Protein AF-W5YUY6-F1 (afdb_monomer)

InterPro domains:
  IPR001279 Metallo-beta-lactamase [PF00753] (40-180)
  IPR001279 Metallo-beta-lactamase [SM00849] (21-184)
  IPR036866 Ribonuclease Z/Hydroxyacylglutathione hydrolase-like [G3DSA:3.60.15.10] (39-201)
  IPR036866 Ribonuclease Z/Hydroxyacylglutathione hydrolase-like [SSF56281] (2-194)

Organism: NCBI:txid1420917

Solvent-accessible surface area (backbone atoms only — not comparable to full-atom values): 10912 Å² total; per-residue (Å²): 97,48,79,80,51,101,47,32,27,32,42,67,83,42,62,94,45,95,83,41,36,33,41,21,34,42,40,54,51,97,91,50,14,36,28,39,48,48,60,88,53,63,69,40,59,55,49,35,53,80,68,74,35,35,45,30,33,40,44,22,43,76,90,54,67,55,74,45,59,57,52,50,26,74,74,49,66,28,44,34,32,32,26,56,76,36,39,79,66,39,46,77,81,49,65,55,76,39,72,42,88,61,72,46,75,44,92,94,40,34,34,40,37,71,25,28,12,37,39,80,26,17,28,26,38,40,33,60,43,96,88,74,47,30,37,31,38,31,22,51,48,33,23,28,33,60,89,72,44,52,35,55,41,72,43,92,92,70,28,42,66,70,46,28,50,52,29,48,56,56,57,54,76,55,75,46,39,28,42,34,22,35,34,21,52,44,94,52,38,58,48,79,42,46,68,68,57,44,48,53,35,41,55,50,18,50,64,73,68,105

Radius of gyration: 15.67 Å; Cα contacts (8 Å, |Δi|>4): 499; chains: 1; bounding box: 35×38×41 Å

Nearest PDB structures (foldseek):
  6t5l-assembly2_B  TM=6.679E-01  e=2.652E-09  Myroides odoratimimus
  5eh9-assembly1_A  TM=7.072E-01  e=1.647E-07  Bacillus thuringiensis serovar kurstaki
  5eht-assembly1_A  TM=7.073E-01  e=2.552E-07  Bacillus thuringiensis
  3dhb-assembly1_A  TM=7.073E-01  e=3.079E-07  Bacillus thuringiensis serovar kurstaki
  4j5h-assembly1_A  TM=7.069E-01  e=4.772E-07  Bacillus thuringiensis

pLDDT: mean 96.9, std 3.32, range [77.44, 98.94]

Foldseek 3Di:
DDDDDPQKDWDPWDDPDPLKIFIWMWGQDPLFIEIEFADPDVVRQVVCVVRVAGQEYEYQDLVSDDLCVVVSCVVRVYQYEWEPLCQVSNVVRNGHNHYDDDWDDDPNFKTWHQQAFLARGGIKIWGCDPVRFIEIEREQLWWQEQVRATAGNDDPPHGHLVSSLVSLVVCLVDAGQKYAYRMYRHDGRMDGDGNVRSNVSSVVNNVVSD

Secondary structure (DSSP, 8-state):
-EEEETTEEEPPPB-SSTT-EE--EEE--TT--EEES----HHHHHHHHHTT--SEEE-SSGGG--THHHHHHHHH-PEEEEEGGGHHHHTTT---SEEE-S-EEETTTEEEEE-TTSSTT-EEEEEE-TTS-EEEE-TTTEEE-TTS-EEE---TTTS-HHHHHHHHHHHTT---SEEE-SEESSS-SEEE--HHHHHHHHHHHHHHH-

Mean predicted aligned error: 2.55 Å

Sequence (210 aa):
MRQIQTDLWETDVESPFPGLTTHAYLLTRDDGNVLFYNTGHHHEIDRMAELGGVAHQLLSHQDELGETLVTIHQRFGATLGGHVREREVFAKIRDPDVLFDHRETILNNIEVIPTPGHTPGSTCFQVLSPSGKRYLFTGDTLFLSESGEWQAGYIKGVSDREELARSVRLLGTLTPDVVISSAYTGTSGFREETPDGWAGAIENALKRLG

Structure (mmCIF, N/CA/C/O backbone):
data_AF-W5YUY6-F1
#
_entry.id   AF-W5YUY6-F1
#
loop_
_atom_site.group_PDB
_atom_site.id
_atom_site.type_symbol
_atom_site.label_atom_id
_atom_site.label_alt_id
_atom_site.label_comp_id
_atom_site.label_asym_id
_atom_site.label_entity_id
_atom_site.label_seq_id
_atom_site.pdbx_PDB_ins_code
_atom_site.Cartn_x
_atom_site.Cartn_y
_atom_site.Cartn_z
_atom_site.occupancy
_atom_site.B_iso_or_equiv
_atom_site.auth_seq_id
_atom_site.auth_comp_id
_atom_site.auth_asym_id
_atom_site.auth_atom_id
_atom_site.pdbx_PDB_model_num
ATOM 1 N N . MET A 1 1 ? 3.576 2.169 16.379 1.00 96.00 1 MET A N 1
ATOM 2 C CA . MET A 1 1 ? 2.916 3.046 15.393 1.00 96.00 1 MET A CA 1
ATOM 3 C C . MET A 1 1 ? 3.460 4.455 15.540 1.00 96.00 1 MET A C 1
ATOM 5 O O . MET A 1 1 ? 3.363 5.030 16.626 1.00 96.00 1 MET A O 1
ATOM 9 N N . ARG A 1 2 ? 3.994 5.030 14.466 1.00 97.56 2 ARG A N 1
ATOM 10 C CA . ARG A 1 2 ? 4.455 6.421 14.383 1.00 97.56 2 ARG A CA 1
ATOM 11 C C . ARG A 1 2 ? 3.525 7.206 13.463 1.00 97.56 2 ARG A C 1
ATOM 13 O O . ARG A 1 2 ? 3.250 6.765 12.355 1.00 97.56 2 ARG A O 1
ATOM 20 N N . GLN A 1 3 ? 3.043 8.365 13.901 1.00 97.94 3 GLN A N 1
ATOM 21 C CA . GLN A 1 3 ? 2.216 9.224 13.052 1.00 97.94 3 GLN A CA 1
ATOM 22 C C . GLN A 1 3 ? 3.084 9.912 11.986 1.00 97.94 3 GLN A C 1
ATOM 24 O O . GLN A 1 3 ? 4.112 10.504 12.323 1.00 97.94 3 GLN A O 1
ATOM 29 N N . ILE A 1 4 ? 2.672 9.843 10.717 1.00 97.31 4 ILE A N 1
ATOM 30 C CA . ILE A 1 4 ? 3.401 10.414 9.567 1.00 97.31 4 ILE A CA 1
ATOM 31 C C . ILE A 1 4 ? 2.592 11.447 8.779 1.00 97.31 4 ILE A C 1
ATOM 33 O O . ILE A 1 4 ? 3.176 12.312 8.131 1.00 97.31 4 ILE A O 1
ATOM 37 N N . GLN A 1 5 ? 1.263 11.395 8.861 1.00 97.25 5 GLN A N 1
ATOM 38 C CA . GLN A 1 5 ? 0.347 12.456 8.433 1.00 97.25 5 GLN A CA 1
ATOM 39 C C . GLN A 1 5 ? -0.741 12.626 9.501 1.00 97.25 5 GLN A C 1
ATOM 41 O O . GLN A 1 5 ? -0.803 11.862 10.462 1.00 97.25 5 GLN A O 1
ATOM 46 N N . THR A 1 6 ? -1.618 13.617 9.350 1.00 95.50 6 THR A N 1
ATOM 47 C CA . THR A 1 6 ? -2.679 13.919 10.331 1.00 95.50 6 THR A CA 1
ATOM 48 C C . THR A 1 6 ? -3.569 12.723 10.674 1.00 95.50 6 THR A C 1
ATOM 50 O O . THR A 1 6 ? -4.000 12.596 11.813 1.00 95.50 6 THR A O 1
ATOM 53 N N . ASP A 1 7 ? -3.797 11.835 9.714 1.00 97.50 7 ASP A N 1
ATOM 54 C CA . ASP A 1 7 ? -4.676 10.667 9.776 1.00 97.50 7 ASP A CA 1
ATOM 55 C C . ASP A 1 7 ? -3.956 9.367 9.378 1.00 97.50 7 ASP A C 1
ATOM 57 O O . ASP A 1 7 ? -4.605 8.341 9.194 1.00 97.50 7 ASP A O 1
ATOM 61 N N . LEU A 1 8 ? -2.624 9.384 9.250 1.00 98.50 8 LEU A N 1
ATOM 62 C CA . LEU A 1 8 ? -1.848 8.232 8.791 1.00 98.50 8 LEU A CA 1
ATOM 63 C C . LEU A 1 8 ? -0.713 7.892 9.751 1.00 98.50 8 LEU A C 1
ATOM 65 O O . LEU A 1 8 ? 0.108 8.746 10.105 1.00 98.50 8 LEU A O 1
ATOM 69 N N . TRP A 1 9 ? -0.645 6.617 10.109 1.00 98.69 9 TRP A N 1
ATOM 70 C CA . TRP A 1 9 ? 0.357 6.044 10.996 1.00 98.69 9 TRP A CA 1
ATOM 71 C C . TRP A 1 9 ? 1.085 4.908 10.288 1.00 98.69 9 TRP A C 1
ATOM 73 O O . TRP A 1 9 ? 0.464 4.165 9.539 1.00 98.69 9 TRP A O 1
ATOM 83 N N . GLU A 1 10 ? 2.369 4.728 10.561 1.00 98.31 10 GLU A N 1
ATOM 84 C CA . GLU A 1 10 ? 3.150 3.573 10.104 1.00 98.31 10 GLU A CA 1
ATOM 85 C C . GLU A 1 10 ? 3.533 2.679 11.288 1.00 98.31 10 GLU A C 1
ATOM 87 O O . GLU A 1 10 ? 3.693 3.162 12.416 1.00 98.31 10 GLU A O 1
ATOM 92 N N . THR A 1 11 ? 3.667 1.380 11.049 1.00 98.31 11 THR A N 1
ATOM 93 C CA . THR A 1 11 ? 4.208 0.426 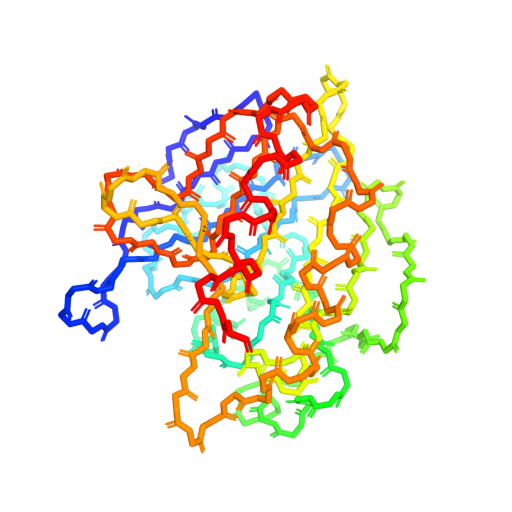12.027 1.00 98.31 11 THR A CA 1
ATOM 94 C C . THR A 1 11 ? 5.700 0.651 12.248 1.00 98.31 11 THR A C 1
ATOM 96 O O . THR A 1 11 ? 6.355 1.319 11.454 1.00 98.31 11 THR A O 1
ATOM 99 N N . ASP A 1 12 ? 6.281 0.040 13.276 1.00 96.81 12 ASP A N 1
ATOM 100 C CA . ASP A 1 12 ? 7.722 -0.190 13.306 1.00 96.81 12 ASP A CA 1
ATOM 101 C C . ASP A 1 12 ? 8.196 -0.929 12.045 1.00 96.81 12 ASP A C 1
ATOM 103 O O . ASP A 1 12 ? 7.437 -1.636 11.370 1.00 96.81 12 ASP A O 1
ATOM 107 N N . VAL A 1 13 ? 9.478 -0.740 11.745 1.00 93.88 13 VAL A N 1
ATOM 108 C CA . VAL A 1 13 ? 10.162 -1.371 10.620 1.00 93.88 13 VAL A CA 1
ATOM 109 C C . VAL A 1 13 ? 10.144 -2.895 10.748 1.00 93.88 13 VAL A C 1
ATOM 111 O O . VAL A 1 13 ? 10.480 -3.456 11.795 1.00 93.88 13 VAL A O 1
ATOM 114 N N . GLU A 1 14 ? 9.848 -3.571 9.643 1.00 93.00 14 GLU A N 1
ATOM 115 C CA . GLU A 1 14 ? 10.103 -4.995 9.454 1.00 93.00 14 GLU A CA 1
ATOM 116 C C . GLU A 1 14 ? 11.134 -5.201 8.332 1.00 93.00 14 GLU A C 1
ATOM 118 O O . GLU A 1 14 ? 11.246 -4.397 7.409 1.00 93.00 14 GLU A O 1
ATOM 123 N N . SER A 1 15 ? 11.956 -6.248 8.440 1.00 89.50 15 SER A N 1
ATOM 124 C CA . SER A 1 15 ? 12.940 -6.598 7.411 1.00 89.50 15 SER A CA 1
ATOM 125 C C . SER A 1 15 ? 12.788 -8.077 7.067 1.00 89.50 15 SER A C 1
ATOM 127 O O . SER A 1 15 ? 13.401 -8.924 7.723 1.00 89.50 15 SER A O 1
ATOM 129 N N . PRO A 1 16 ? 11.931 -8.414 6.083 1.00 79.94 16 PRO A N 1
ATOM 130 C CA . PRO A 1 16 ? 11.669 -9.807 5.726 1.00 79.94 16 PRO A CA 1
ATOM 131 C C . PRO A 1 16 ? 12.911 -10.488 5.131 1.00 79.94 16 PRO A C 1
ATOM 133 O O . PRO A 1 16 ? 13.106 -11.690 5.306 1.00 79.94 16 PRO A O 1
ATOM 136 N N . PHE A 1 17 ? 13.791 -9.715 4.483 1.00 77.44 17 PHE A N 1
ATOM 137 C CA . PHE A 1 17 ? 15.078 -10.169 3.957 1.00 77.44 17 PHE A CA 1
ATOM 138 C C . PHE A 1 17 ? 16.148 -9.079 4.117 1.00 77.44 17 PHE A C 1
ATOM 140 O O . PHE A 1 17 ? 15.814 -7.892 4.111 1.00 77.44 17 PHE A O 1
ATOM 147 N N . PRO A 1 18 ? 17.445 -9.441 4.195 1.00 80.31 18 PRO A N 1
ATOM 148 C CA . PRO A 1 18 ? 18.524 -8.460 4.268 1.00 80.31 18 PRO A CA 1
ATOM 149 C C . PRO A 1 18 ? 18.473 -7.448 3.116 1.00 80.31 18 PRO A C 1
ATOM 151 O O . PRO A 1 18 ? 18.515 -7.828 1.948 1.00 80.31 18 PRO A O 1
ATOM 154 N N . GLY A 1 19 ? 18.430 -6.159 3.457 1.00 78.81 19 GLY A N 1
ATOM 155 C CA . GLY A 1 19 ? 18.409 -5.061 2.485 1.00 78.81 19 GLY A CA 1
ATOM 156 C C . GLY A 1 19 ? 17.017 -4.662 1.985 1.00 78.81 19 GLY A C 1
ATOM 157 O O . GLY A 1 19 ? 16.934 -3.755 1.161 1.00 78.81 19 GLY A O 1
ATOM 158 N N . LEU A 1 20 ? 15.950 -5.295 2.485 1.00 85.06 20 LEU A N 1
ATOM 159 C CA . LEU A 1 20 ? 14.568 -4.883 2.253 1.00 85.06 20 LEU A CA 1
ATOM 160 C C . LEU A 1 20 ? 13.913 -4.493 3.576 1.00 85.06 20 LEU A C 1
ATOM 162 O O . LEU A 1 20 ? 14.003 -5.231 4.563 1.00 85.06 20 LEU A O 1
ATOM 166 N N . THR A 1 21 ? 13.246 -3.347 3.567 1.00 94.00 21 THR A N 1
ATOM 167 C CA . THR A 1 21 ? 12.545 -2.793 4.721 1.00 94.00 21 THR A CA 1
ATOM 168 C C . THR A 1 21 ? 11.084 -2.589 4.360 1.00 94.00 21 THR A C 1
ATOM 170 O O . THR A 1 21 ? 10.802 -2.139 3.252 1.00 94.00 21 THR A O 1
ATOM 173 N N . THR A 1 22 ? 10.164 -2.906 5.267 1.00 96.25 22 THR A N 1
ATOM 174 C CA . THR A 1 22 ? 8.721 -2.760 5.052 1.00 96.25 22 THR A CA 1
ATOM 175 C C . THR A 1 22 ? 8.028 -2.068 6.221 1.00 96.25 22 THR A C 1
ATOM 177 O O . THR A 1 22 ? 8.496 -2.100 7.364 1.00 96.25 22 THR A O 1
ATOM 180 N N . HIS A 1 23 ? 6.889 -1.452 5.912 1.00 97.50 23 HIS A N 1
ATOM 181 C CA . HIS A 1 23 ? 5.927 -0.924 6.875 1.00 97.50 23 HIS A CA 1
ATOM 182 C C . HIS A 1 23 ? 4.512 -1.349 6.482 1.00 97.50 23 HIS A C 1
ATOM 184 O O . HIS A 1 23 ? 4.209 -1.480 5.298 1.00 97.50 23 HIS A O 1
ATOM 190 N N . ALA A 1 24 ? 3.625 -1.469 7.470 1.00 98.31 24 ALA A N 1
ATOM 191 C CA . ALA A 1 24 ? 2.186 -1.364 7.253 1.00 98.31 24 ALA A CA 1
ATOM 192 C C . ALA A 1 24 ? 1.696 0.015 7.702 1.00 98.31 24 ALA A C 1
ATOM 194 O O . ALA A 1 24 ? 2.318 0.663 8.551 1.00 98.31 24 ALA A O 1
ATOM 195 N N . TYR A 1 25 ? 0.569 0.462 7.149 1.00 98.81 25 TYR A N 1
ATOM 196 C CA . TYR A 1 25 ? 0.074 1.819 7.375 1.00 98.81 25 TYR A CA 1
ATOM 197 C C . TYR A 1 25 ? -1.380 1.823 7.834 1.00 98.81 25 TYR A C 1
ATOM 199 O O . TYR A 1 25 ? -2.253 1.313 7.140 1.00 98.81 25 TYR A O 1
ATOM 207 N N . LEU A 1 26 ? -1.658 2.430 8.986 1.00 98.88 26 LEU A N 1
ATOM 208 C CA . LEU A 1 26 ? -3.011 2.591 9.511 1.00 98.88 26 LEU A CA 1
ATOM 209 C C . LEU A 1 26 ? -3.537 3.990 9.184 1.00 98.88 26 LEU A C 1
ATOM 211 O O . LEU A 1 26 ? -3.065 4.987 9.735 1.00 98.88 26 LEU A O 1
ATOM 215 N N . LEU A 1 27 ? -4.540 4.046 8.314 1.00 98.69 27 LEU A N 1
ATOM 216 C CA . LEU A 1 27 ? -5.336 5.235 8.046 1.00 98.69 27 LEU A CA 1
ATOM 217 C C . LEU A 1 27 ? -6.477 5.314 9.068 1.00 98.69 27 LEU A C 1
ATOM 219 O O . LEU A 1 27 ? -7.373 4.465 9.069 1.00 98.69 27 LEU A O 1
ATOM 223 N N . THR A 1 28 ? -6.451 6.328 9.932 1.00 98.12 28 THR A N 1
ATOM 224 C CA . THR A 1 28 ? -7.464 6.537 10.976 1.00 98.12 28 THR A CA 1
ATOM 225 C C . THR A 1 28 ? -8.646 7.348 10.465 1.00 98.12 28 THR A C 1
ATOM 227 O O . THR A 1 28 ? -8.441 8.400 9.858 1.00 98.12 28 THR A O 1
ATOM 230 N N . ARG A 1 29 ? -9.876 6.879 10.703 1.00 95.88 29 ARG A N 1
ATOM 231 C CA . ARG A 1 29 ? -11.102 7.472 10.142 1.00 95.88 29 ARG A CA 1
ATOM 232 C C . ARG A 1 29 ? -12.305 7.278 11.064 1.00 95.88 29 ARG A C 1
ATOM 234 O O . ARG A 1 29 ? -12.406 6.254 11.735 1.00 95.88 29 ARG A O 1
ATOM 241 N N . ASP A 1 30 ? -13.259 8.206 11.011 1.00 92.69 30 ASP A N 1
ATOM 242 C CA . ASP A 1 30 ? -14.500 8.131 11.802 1.00 92.69 30 ASP A CA 1
ATOM 243 C C . ASP A 1 30 ? -15.406 6.953 11.398 1.00 92.69 30 ASP A C 1
ATOM 245 O O . ASP A 1 30 ? -16.157 6.434 12.221 1.00 92.69 30 ASP A O 1
ATOM 249 N N . ASP A 1 31 ? -15.334 6.514 10.138 1.00 93.12 31 ASP A N 1
ATOM 250 C CA . ASP A 1 31 ? -16.110 5.399 9.580 1.00 93.12 31 ASP A CA 1
ATOM 251 C C . ASP A 1 31 ? -15.351 4.060 9.578 1.00 93.12 31 ASP A C 1
ATOM 253 O O . ASP A 1 31 ? -15.759 3.112 8.909 1.00 93.12 31 ASP A O 1
ATOM 257 N N . GLY A 1 32 ? -14.282 3.965 10.375 1.00 97.31 32 GLY A N 1
ATOM 258 C CA . GLY A 1 32 ? -13.500 2.750 10.576 1.00 97.31 32 GLY A CA 1
ATOM 259 C C . GLY A 1 32 ? -12.113 2.827 9.946 1.00 97.31 32 GLY A C 1
ATOM 260 O O . GLY A 1 32 ? -11.938 3.187 8.781 1.00 97.31 32 GLY A O 1
ATOM 261 N N . ASN A 1 33 ? -11.104 2.454 10.730 1.00 98.69 33 ASN A N 1
ATOM 262 C CA . ASN A 1 33 ? -9.716 2.507 10.291 1.00 98.69 33 ASN A CA 1
ATOM 263 C C . ASN A 1 33 ? -9.417 1.467 9.205 1.00 98.69 33 ASN A C 1
ATOM 265 O O . ASN A 1 33 ? -9.928 0.340 9.242 1.00 98.69 33 ASN A O 1
ATOM 269 N N . VAL A 1 34 ? -8.511 1.827 8.297 1.00 98.88 34 VAL A N 1
ATOM 270 C CA . VAL A 1 34 ? -8.029 0.950 7.225 1.00 98.88 34 VAL A CA 1
ATOM 271 C C . VAL A 1 34 ? -6.539 0.703 7.408 1.00 98.88 34 VAL A C 1
ATOM 273 O O . VAL A 1 34 ? -5.754 1.648 7.446 1.00 98.88 34 VAL A O 1
ATOM 276 N N . LEU A 1 35 ? -6.151 -0.563 7.523 1.00 98.88 35 LEU A N 1
ATOM 277 C CA . LEU A 1 35 ? -4.759 -0.993 7.499 1.00 98.88 35 LEU A CA 1
ATOM 278 C C . LEU A 1 35 ? -4.376 -1.348 6.060 1.00 98.88 35 LEU A C 1
ATOM 280 O O . LEU A 1 35 ? -4.957 -2.254 5.467 1.00 98.88 35 LEU A O 1
ATOM 284 N N . PHE A 1 36 ? -3.400 -0.646 5.506 1.00 98.88 36 PHE A N 1
ATOM 285 C CA . PHE A 1 36 ? -2.754 -1.021 4.256 1.00 98.88 36 PHE A CA 1
ATOM 286 C C . PHE A 1 36 ? -1.565 -1.927 4.553 1.00 98.88 36 PHE A C 1
ATOM 288 O O . PHE A 1 36 ? -0.766 -1.631 5.450 1.00 98.88 36 PHE A O 1
ATOM 295 N N . TYR A 1 37 ? -1.454 -2.993 3.764 1.00 98.50 37 TYR A N 1
ATOM 296 C CA . TYR A 1 37 ? -0.417 -4.017 3.869 1.00 98.50 37 TYR A CA 1
ATOM 297 C C . TYR A 1 37 ? -0.525 -4.822 5.176 1.00 98.50 37 TYR A C 1
ATOM 299 O O . TYR A 1 37 ? -1.594 -4.914 5.795 1.00 98.50 37 TYR A O 1
ATOM 307 N N . ASN A 1 38 ? 0.569 -5.459 5.593 1.00 97.81 38 ASN A N 1
ATOM 308 C CA . ASN A 1 38 ? 0.603 -6.299 6.781 1.00 97.81 38 ASN A CA 1
ATOM 309 C C . ASN A 1 38 ? 1.894 -6.110 7.585 1.00 97.81 38 ASN A C 1
ATOM 311 O O . ASN A 1 38 ? 2.914 -5.685 7.052 1.00 97.81 38 ASN A O 1
ATOM 315 N N . THR A 1 39 ? 1.840 -6.451 8.872 1.00 96.94 39 THR A N 1
ATOM 316 C CA . THR A 1 39 ? 3.003 -6.470 9.767 1.00 96.94 39 THR A CA 1
ATOM 317 C C . THR A 1 39 ? 3.045 -7.775 10.554 1.00 96.94 39 THR A C 1
ATOM 319 O O . THR A 1 39 ? 2.000 -8.281 10.976 1.00 96.94 39 THR A O 1
ATOM 322 N N . GLY A 1 40 ? 4.241 -8.319 10.782 1.00 95.75 40 GLY A N 1
ATOM 323 C CA . GLY A 1 40 ? 4.470 -9.430 11.711 1.00 95.75 40 GLY A CA 1
ATOM 324 C C . GLY A 1 40 ? 4.465 -9.022 13.195 1.00 95.75 40 GLY A C 1
ATOM 325 O O . GLY A 1 40 ? 4.370 -9.874 14.089 1.00 95.75 40 GLY A O 1
ATOM 326 N N . HIS A 1 41 ? 4.540 -7.719 13.485 1.00 96.25 41 HIS A N 1
ATOM 327 C CA . HIS A 1 41 ? 4.732 -7.187 14.833 1.00 96.25 41 HIS A CA 1
ATOM 328 C C . HIS A 1 41 ? 3.437 -7.174 15.648 1.00 96.25 41 HIS A C 1
ATOM 330 O O . HIS A 1 41 ? 2.553 -6.339 15.465 1.00 96.25 41 HIS A O 1
ATOM 336 N N . HIS A 1 42 ? 3.331 -8.072 16.625 1.00 96.50 42 HIS A N 1
ATOM 337 C CA . HIS A 1 42 ? 2.133 -8.167 17.465 1.00 96.50 42 HIS A CA 1
ATOM 338 C C . HIS A 1 42 ? 1.939 -6.944 18.376 1.00 96.50 42 HIS A C 1
ATOM 340 O O . HIS A 1 42 ? 0.799 -6.557 18.630 1.00 96.50 42 HIS A O 1
ATOM 346 N N . HIS A 1 43 ? 3.024 -6.288 18.808 1.00 97.06 43 HIS A N 1
ATOM 347 C CA . HIS A 1 43 ? 2.932 -5.051 19.594 1.00 97.06 43 HIS A CA 1
ATOM 348 C C . HIS A 1 43 ? 2.369 -3.882 18.777 1.00 97.06 43 HIS A C 1
ATOM 350 O O . HIS A 1 43 ? 1.742 -2.984 19.335 1.00 97.06 43 HIS A O 1
ATOM 356 N N . GLU A 1 44 ? 2.548 -3.895 17.456 1.00 97.94 44 GLU A N 1
ATOM 357 C CA . GLU A 1 44 ? 1.925 -2.915 16.566 1.00 97.94 44 GLU A CA 1
ATOM 358 C C . GLU A 1 44 ? 0.422 -3.154 16.451 1.00 97.94 44 GLU A C 1
ATOM 360 O O . GLU A 1 44 ? -0.363 -2.214 16.564 1.00 97.94 44 GLU A O 1
ATOM 365 N N . ILE A 1 45 ? 0.003 -4.419 16.354 1.00 98.00 45 ILE A N 1
ATOM 366 C CA . ILE A 1 45 ? -1.414 -4.806 16.412 1.00 98.00 45 ILE A CA 1
ATOM 367 C C . ILE A 1 45 ? -2.033 -4.384 17.758 1.00 98.00 45 ILE A C 1
ATOM 369 O O . ILE A 1 45 ? -3.164 -3.898 17.786 1.00 98.00 45 ILE A O 1
ATOM 373 N N . ASP A 1 46 ? -1.306 -4.507 18.877 1.00 97.50 46 ASP A N 1
ATOM 374 C CA . ASP A 1 46 ? -1.743 -3.953 20.168 1.00 97.50 46 ASP A CA 1
ATOM 375 C C . ASP A 1 46 ? -1.959 -2.442 20.094 1.00 97.50 46 ASP A C 1
ATOM 377 O O . ASP A 1 46 ? -2.994 -1.933 20.530 1.00 97.50 46 ASP A O 1
ATOM 381 N N . ARG A 1 47 ? -1.014 -1.726 19.485 1.00 98.00 47 ARG A N 1
ATOM 382 C CA . ARG A 1 47 ? -1.069 -0.272 19.368 1.00 98.00 47 ARG A CA 1
ATOM 383 C C . ARG A 1 47 ? -2.200 0.212 18.461 1.00 98.00 47 ARG A C 1
ATOM 385 O O . ARG A 1 47 ? -2.784 1.256 18.739 1.00 98.00 47 ARG A O 1
ATOM 392 N N . MET A 1 48 ? -2.572 -0.553 17.434 1.00 98.50 48 MET A N 1
ATOM 393 C CA . MET A 1 48 ? -3.744 -0.257 16.598 1.00 98.50 48 MET A CA 1
ATOM 394 C C . MET A 1 48 ? -5.040 -0.229 17.420 1.00 98.50 48 MET A C 1
ATOM 396 O O . MET A 1 48 ? -5.908 0.597 17.147 1.00 98.50 48 MET A O 1
ATOM 400 N N . ALA A 1 49 ? -5.173 -1.063 18.461 1.00 97.62 49 ALA A N 1
ATOM 401 C CA . ALA A 1 49 ? -6.354 -1.054 19.332 1.00 97.62 49 ALA A CA 1
ATOM 402 C C . ALA A 1 49 ? -6.527 0.288 20.065 1.00 97.62 49 ALA A C 1
ATOM 404 O O . ALA A 1 49 ? -7.647 0.769 20.222 1.00 97.62 49 ALA A O 1
ATOM 405 N N . GLU A 1 50 ? -5.420 0.921 20.461 1.00 96.75 50 GLU A N 1
ATOM 406 C CA . GLU A 1 50 ? -5.425 2.245 21.093 1.00 96.75 50 GLU A CA 1
ATOM 407 C C . GLU A 1 50 ? -5.817 3.368 20.117 1.00 96.75 50 GLU A C 1
ATOM 409 O O . GLU A 1 50 ? -6.271 4.427 20.544 1.00 96.75 50 GLU A O 1
ATOM 414 N N . LEU A 1 51 ? -5.673 3.129 18.809 1.00 97.75 51 LEU A N 1
ATOM 415 C CA . LEU A 1 51 ? -6.006 4.062 17.728 1.00 97.75 51 LEU A CA 1
ATOM 416 C C . LEU A 1 51 ? -7.404 3.822 17.130 1.00 97.75 51 LEU A C 1
ATOM 418 O O . LEU A 1 51 ? -7.729 4.391 16.092 1.00 97.75 51 LEU A O 1
ATOM 422 N N . GLY A 1 52 ? -8.237 2.986 17.761 1.00 97.81 52 GLY A N 1
ATOM 423 C CA . GLY A 1 52 ? -9.593 2.670 17.289 1.00 97.81 52 GLY A CA 1
ATOM 424 C C . GLY A 1 52 ? -9.724 1.339 16.540 1.00 97.81 52 GLY A C 1
ATOM 425 O O . GLY A 1 52 ? -10.795 1.039 16.019 1.00 97.81 52 GLY A O 1
ATOM 426 N N . GLY A 1 53 ? -8.672 0.516 16.514 1.00 98.50 53 GLY A N 1
ATOM 427 C CA . GLY A 1 53 ? -8.677 -0.815 15.900 1.00 98.50 53 GLY A CA 1
ATOM 428 C C . GLY A 1 53 ? -8.509 -0.788 14.380 1.00 98.50 53 GLY A C 1
ATOM 429 O O . GLY A 1 53 ? -7.999 0.182 13.821 1.00 98.50 53 GLY A O 1
ATOM 430 N N . VAL A 1 54 ? -8.916 -1.878 13.720 1.00 98.81 54 VAL A N 1
ATOM 431 C CA . VAL A 1 54 ? -8.827 -2.070 12.262 1.00 98.81 54 VAL A CA 1
ATOM 432 C C . VAL A 1 54 ? -10.164 -2.599 11.743 1.00 98.81 54 VAL A C 1
ATOM 434 O O . VAL A 1 54 ? -10.542 -3.722 12.062 1.00 98.81 54 VAL A O 1
ATOM 437 N N . ALA A 1 55 ? -10.879 -1.811 10.938 1.00 98.75 55 ALA A N 1
ATOM 438 C CA . ALA A 1 55 ? -12.139 -2.240 10.325 1.00 98.75 55 ALA A CA 1
ATOM 439 C C . ALA A 1 55 ? -11.902 -2.975 8.995 1.00 98.75 55 ALA A C 1
ATOM 441 O O . ALA A 1 55 ? -12.552 -3.981 8.704 1.00 98.75 55 ALA A O 1
ATOM 442 N N . HIS A 1 56 ? -10.928 -2.506 8.213 1.00 98.88 56 HIS A N 1
ATOM 443 C CA . HIS A 1 56 ? -10.539 -3.106 6.940 1.00 98.88 56 HIS A CA 1
ATOM 444 C C . HIS A 1 56 ? -9.026 -3.284 6.873 1.00 98.88 56 HIS A C 1
ATOM 446 O O . HIS A 1 56 ? -8.283 -2.403 7.298 1.00 98.88 56 HIS A O 1
ATOM 452 N N . GLN A 1 57 ? -8.576 -4.398 6.304 1.00 98.88 57 GLN A N 1
ATOM 453 C CA . GLN A 1 57 ? -7.182 -4.606 5.932 1.00 98.88 57 GLN A CA 1
ATOM 454 C C . GLN A 1 57 ? -7.108 -4.828 4.423 1.00 98.88 57 GLN A C 1
ATOM 456 O O . GLN A 1 57 ? -7.744 -5.746 3.916 1.00 98.88 57 GLN A O 1
ATOM 461 N N . LEU A 1 58 ? -6.370 -3.988 3.700 1.00 98.88 58 LEU A N 1
ATOM 462 C CA . LEU A 1 58 ? -6.243 -4.058 2.244 1.00 98.88 58 LEU A CA 1
ATOM 463 C C . LEU A 1 58 ? -4.799 -4.418 1.890 1.00 98.88 58 LEU A C 1
ATOM 465 O O . LEU A 1 58 ? -3.880 -3.652 2.191 1.00 98.88 58 LEU A O 1
ATOM 469 N N . LEU A 1 59 ? -4.603 -5.580 1.264 1.00 98.81 59 LEU A N 1
ATOM 470 C CA . LEU A 1 59 ? -3.287 -6.006 0.789 1.00 98.81 59 LEU A CA 1
ATOM 471 C C . LEU A 1 59 ? -3.086 -5.616 -0.668 1.00 98.81 59 LEU A C 1
ATOM 473 O O . LEU A 1 59 ? -4.015 -5.684 -1.478 1.00 98.81 59 LEU A O 1
ATOM 477 N N . SER A 1 60 ? -1.858 -5.226 -0.989 1.00 98.56 60 SER A N 1
ATOM 478 C CA . SER A 1 60 ? -1.477 -4.830 -2.338 1.00 98.56 60 SER A CA 1
ATOM 479 C C . SER A 1 60 ? -1.040 -6.016 -3.189 1.00 98.56 60 SER A C 1
ATOM 481 O O . SER A 1 60 ? -1.290 -6.008 -4.391 1.00 98.56 60 SER A O 1
ATOM 483 N N . HIS A 1 61 ? -0.432 -7.042 -2.586 1.00 97.94 61 HIS A N 1
ATOM 484 C CA . HIS A 1 61 ? -0.020 -8.278 -3.254 1.00 97.94 61 HIS A CA 1
ATOM 485 C C . HIS A 1 61 ? 0.239 -9.422 -2.262 1.00 97.94 61 HIS A C 1
ATOM 487 O O . HIS A 1 61 ? 0.336 -9.238 -1.050 1.00 97.94 61 HIS A O 1
ATOM 493 N N . GLN A 1 62 ? 0.396 -10.625 -2.808 1.00 97.38 62 GLN A N 1
ATOM 494 C CA . GLN A 1 62 ? 0.641 -11.877 -2.088 1.00 97.38 62 GLN A CA 1
ATOM 495 C C . GLN A 1 62 ? 1.875 -11.890 -1.164 1.00 97.38 62 GLN A C 1
ATOM 497 O O . GLN A 1 62 ? 1.885 -12.652 -0.200 1.00 97.38 62 GLN A O 1
ATOM 502 N N . ASP A 1 63 ? 2.910 -11.084 -1.420 1.00 96.12 63 ASP A N 1
ATOM 503 C CA . ASP A 1 63 ? 4.130 -11.103 -0.586 1.00 96.12 63 ASP A CA 1
ATOM 504 C C . ASP A 1 63 ? 3.913 -10.472 0.807 1.00 96.12 63 ASP A C 1
ATOM 506 O O . ASP A 1 63 ? 4.732 -10.648 1.704 1.00 96.12 63 ASP A O 1
ATOM 510 N N . GLU A 1 64 ? 2.778 -9.798 1.022 1.00 96.81 64 GLU A N 1
ATOM 511 C CA . GLU A 1 64 ? 2.367 -9.237 2.319 1.00 96.81 64 GLU A CA 1
ATOM 512 C C . GLU A 1 64 ? 1.624 -10.259 3.202 1.00 96.81 64 GLU A C 1
ATOM 514 O O . GLU A 1 64 ? 1.230 -9.963 4.335 1.00 96.81 64 GLU A O 1
ATOM 519 N N . LEU A 1 65 ? 1.391 -11.477 2.702 1.00 96.81 65 LEU A N 1
ATOM 520 C CA . LEU A 1 65 ? 0.677 -12.508 3.448 1.00 96.81 65 LEU A CA 1
ATOM 521 C C . LEU A 1 65 ? 1.478 -12.980 4.670 1.00 96.81 65 LEU A C 1
ATOM 523 O O . LEU A 1 65 ? 2.666 -13.284 4.592 1.00 96.81 65 LEU A O 1
ATOM 527 N N . GLY A 1 66 ? 0.789 -13.126 5.801 1.00 96.12 66 GLY A N 1
ATOM 528 C CA . GLY A 1 66 ? 1.352 -13.682 7.029 1.00 96.12 66 GLY A CA 1
ATOM 529 C C . GLY A 1 66 ? 0.268 -14.072 8.032 1.00 96.12 66 GLY A C 1
ATOM 530 O O . GLY A 1 66 ? -0.867 -13.611 7.942 1.00 96.12 66 GLY A O 1
ATOM 531 N N . GLU A 1 67 ? 0.611 -14.905 9.016 1.00 96.81 67 GLU A N 1
ATOM 532 C CA . GLU A 1 67 ? -0.337 -15.399 10.036 1.00 96.81 67 GLU A CA 1
ATOM 533 C C . GLU A 1 67 ? -1.018 -14.268 10.829 1.00 96.81 67 GLU A C 1
ATOM 535 O O . GLU A 1 67 ? -2.131 -14.423 11.333 1.00 96.81 67 GLU A O 1
ATOM 540 N N . THR A 1 68 ? -0.393 -13.089 10.896 1.00 97.44 68 THR A N 1
ATOM 541 C CA . THR A 1 68 ? -0.963 -11.907 11.549 1.00 97.44 68 THR A CA 1
ATOM 542 C C . THR A 1 68 ? -2.255 -11.407 10.907 1.00 97.44 68 THR A C 1
ATOM 544 O O . THR A 1 68 ? -3.038 -10.768 11.605 1.00 97.44 68 THR A O 1
ATOM 547 N N . LEU A 1 69 ? -2.563 -11.771 9.656 1.00 98.31 69 LEU A N 1
ATOM 548 C CA . LEU A 1 69 ? -3.879 -11.522 9.049 1.00 98.31 69 LEU A CA 1
ATOM 549 C C . LEU A 1 69 ? -5.008 -12.188 9.848 1.00 98.31 69 LEU A C 1
ATOM 551 O O . LEU A 1 69 ? -6.075 -11.606 10.058 1.00 98.31 69 LEU A O 1
ATOM 555 N N . VAL A 1 70 ? -4.765 -13.408 10.340 1.00 98.25 70 VAL A N 1
ATOM 556 C CA . VAL A 1 70 ? -5.714 -14.134 11.191 1.00 98.25 70 VAL A CA 1
ATOM 557 C C . VAL A 1 70 ? -5.833 -13.437 12.543 1.00 98.25 70 VAL A C 1
ATOM 559 O O . VAL A 1 70 ? -6.950 -13.218 13.012 1.00 98.25 70 VAL A O 1
ATOM 562 N N . THR A 1 71 ? -4.709 -13.021 13.135 1.00 98.31 71 THR A N 1
ATOM 563 C CA . THR A 1 71 ? -4.677 -12.278 14.406 1.00 98.31 71 THR A CA 1
ATOM 564 C C . THR A 1 71 ? -5.457 -10.962 14.323 1.00 98.31 71 THR A C 1
ATOM 566 O O . THR A 1 71 ? -6.287 -10.685 15.188 1.00 98.31 71 THR A O 1
ATOM 569 N N . ILE A 1 72 ? -5.230 -10.160 13.279 1.00 98.62 72 ILE A N 1
ATOM 570 C CA . ILE A 1 72 ? -5.900 -8.870 13.052 1.00 98.62 72 ILE A CA 1
ATOM 571 C C . ILE A 1 72 ? -7.407 -9.078 12.895 1.00 98.62 72 ILE A C 1
ATOM 573 O O . ILE A 1 72 ? -8.195 -8.394 13.554 1.00 98.62 72 ILE A O 1
ATOM 577 N N . HIS A 1 73 ? -7.824 -10.068 12.102 1.00 98.44 73 HIS A N 1
ATOM 578 C CA . HIS A 1 73 ? -9.239 -10.387 11.980 1.00 98.44 73 HIS A CA 1
ATOM 579 C C . HIS A 1 73 ? -9.854 -10.858 13.302 1.00 98.44 73 HIS A C 1
ATOM 581 O O . HIS A 1 73 ? -10.903 -10.360 13.693 1.00 98.44 73 HIS A O 1
ATOM 587 N N . GLN A 1 74 ? -9.232 -11.809 14.003 1.00 98.25 74 GLN A N 1
ATOM 588 C CA . GLN A 1 74 ? -9.767 -12.326 15.267 1.00 98.25 74 GLN A CA 1
ATOM 589 C C . GLN A 1 74 ? -9.917 -11.224 16.316 1.00 98.25 74 GLN A C 1
ATOM 591 O O . GLN A 1 74 ? -10.850 -11.251 17.117 1.00 98.25 74 GLN A O 1
ATOM 596 N N . ARG A 1 75 ? -9.001 -10.254 16.308 1.00 98.25 75 ARG A N 1
ATOM 597 C CA . ARG A 1 75 ? -8.983 -9.166 17.278 1.00 98.25 75 ARG A CA 1
ATOM 598 C C . ARG A 1 75 ? -9.982 -8.058 16.967 1.00 98.25 75 ARG A C 1
ATOM 600 O O . ARG A 1 75 ? -10.598 -7.538 17.894 1.00 98.25 75 ARG A O 1
ATOM 607 N N . PHE A 1 76 ? -10.111 -7.672 15.700 1.00 98.56 76 PHE A N 1
ATOM 608 C CA . PHE A 1 76 ? -10.868 -6.477 15.313 1.00 98.56 76 PHE A CA 1
ATOM 609 C C . PHE A 1 76 ? -12.101 -6.763 14.450 1.00 98.56 76 PHE A C 1
ATOM 611 O O . PHE A 1 76 ? -12.887 -5.857 14.198 1.00 98.56 76 PHE A O 1
ATOM 618 N N . GLY A 1 77 ? -12.288 -8.002 13.992 1.00 98.44 77 GLY A N 1
ATOM 619 C CA . GLY A 1 77 ? -13.295 -8.339 12.986 1.00 98.44 77 GLY A CA 1
ATOM 620 C C . GLY A 1 77 ? -12.974 -7.759 11.607 1.00 98.44 77 GLY A C 1
ATOM 621 O O . GLY A 1 77 ? -13.887 -7.575 10.806 1.00 98.44 77 GLY A O 1
ATOM 622 N N . ALA A 1 78 ? -11.699 -7.446 11.339 1.00 98.62 78 ALA A N 1
ATOM 623 C CA . ALA A 1 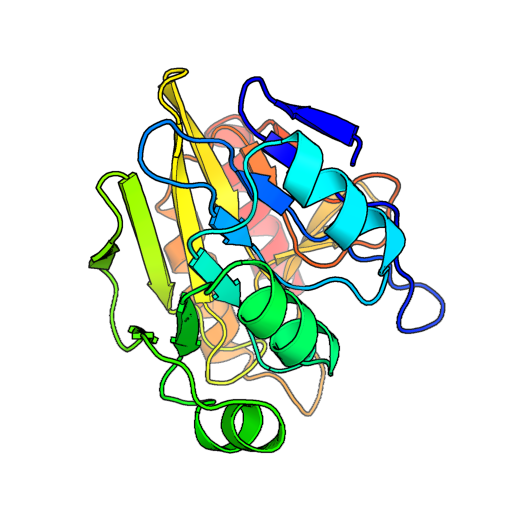78 ? -11.281 -6.757 10.124 1.00 98.62 78 ALA A CA 1
ATOM 624 C C . ALA A 1 78 ? -11.702 -7.522 8.858 1.00 98.62 78 ALA A C 1
ATOM 626 O O . ALA A 1 78 ? -11.507 -8.738 8.764 1.00 98.62 78 ALA A O 1
ATOM 627 N N . THR A 1 79 ? -12.254 -6.791 7.889 1.00 98.75 79 THR A N 1
ATOM 628 C CA . THR A 1 79 ? -12.567 -7.295 6.544 1.00 98.75 79 THR A CA 1
ATOM 629 C C . THR A 1 79 ? -11.295 -7.276 5.698 1.00 98.75 79 THR A C 1
ATOM 631 O O . THR A 1 79 ? -10.705 -6.207 5.523 1.00 98.75 79 THR A O 1
ATOM 634 N N . LEU A 1 80 ? -10.873 -8.429 5.173 1.00 98.88 80 LEU A N 1
ATOM 635 C CA . LEU A 1 80 ? -9.672 -8.547 4.344 1.00 98.88 80 LEU A CA 1
ATOM 636 C C . LEU A 1 80 ? -9.994 -8.296 2.864 1.00 98.88 80 LEU A C 1
ATOM 638 O O . LEU A 1 80 ? -10.846 -8.970 2.289 1.00 98.88 80 LEU A O 1
ATOM 642 N N . GLY A 1 81 ? -9.284 -7.360 2.240 1.00 98.81 81 GLY A N 1
ATOM 643 C CA . GLY A 1 81 ? -9.320 -7.097 0.805 1.00 98.81 81 GLY A CA 1
ATOM 644 C C . GLY A 1 81 ? -8.072 -7.618 0.092 1.00 98.81 81 GLY A C 1
ATOM 645 O O . GLY A 1 81 ? -6.958 -7.457 0.592 1.00 98.81 81 GLY A O 1
ATOM 646 N N . GLY A 1 82 ? -8.255 -8.214 -1.085 1.00 98.69 82 GLY A N 1
ATOM 647 C CA . GLY A 1 82 ? -7.166 -8.700 -1.933 1.00 98.69 82 GLY A CA 1
ATOM 648 C C . GLY A 1 82 ? -7.609 -8.908 -3.378 1.00 98.69 82 GLY A C 1
ATOM 649 O O . GLY A 1 82 ? -8.798 -9.010 -3.670 1.00 98.69 82 GLY A O 1
ATOM 650 N N . HIS A 1 83 ? -6.664 -8.968 -4.312 1.00 98.69 83 HIS A N 1
ATOM 651 C CA . HIS A 1 83 ? -7.003 -9.091 -5.728 1.00 98.69 83 HIS A CA 1
ATOM 652 C C . HIS A 1 83 ? -7.395 -10.528 -6.112 1.00 98.69 83 HIS A C 1
ATOM 654 O O . HIS A 1 83 ? -6.753 -11.500 -5.709 1.00 98.69 83 HIS A O 1
ATOM 660 N N . VAL A 1 84 ? -8.407 -10.686 -6.973 1.00 98.69 84 VAL A N 1
ATOM 661 C CA . VAL A 1 84 ? -8.950 -12.000 -7.373 1.00 98.69 84 VAL A CA 1
ATOM 662 C C . VAL A 1 84 ? -7.902 -12.927 -7.998 1.00 98.69 84 VAL A C 1
ATOM 664 O O . VAL A 1 84 ? -7.921 -14.134 -7.759 1.00 98.69 84 VAL A O 1
ATOM 667 N N . ARG A 1 85 ? -6.942 -12.362 -8.743 1.00 98.44 85 ARG A N 1
ATOM 668 C CA . ARG A 1 85 ? -5.817 -13.096 -9.366 1.00 98.44 85 ARG A CA 1
ATOM 669 C C . ARG A 1 85 ? -4.879 -13.769 -8.355 1.00 98.44 85 ARG A C 1
ATOM 671 O O . ARG A 1 85 ? -4.101 -14.624 -8.759 1.00 98.44 85 ARG A O 1
ATOM 678 N N . GLU A 1 86 ? -4.956 -13.410 -7.076 1.00 98.12 86 GLU A N 1
ATOM 679 C CA . GLU A 1 86 ? -4.127 -13.979 -6.005 1.00 98.12 86 GLU A CA 1
ATOM 680 C C . GLU A 1 86 ? -4.948 -14.690 -4.928 1.00 98.12 86 GLU A C 1
ATOM 682 O O . GLU A 1 86 ? -4.385 -15.199 -3.960 1.00 98.12 86 GLU A O 1
ATOM 687 N N . ARG A 1 87 ? -6.269 -14.813 -5.113 1.00 98.12 87 ARG A N 1
ATOM 688 C CA . ARG A 1 87 ? -7.178 -15.417 -4.131 1.00 98.12 87 ARG A CA 1
ATOM 689 C C . ARG A 1 87 ? -6.714 -16.790 -3.645 1.00 98.12 87 ARG A 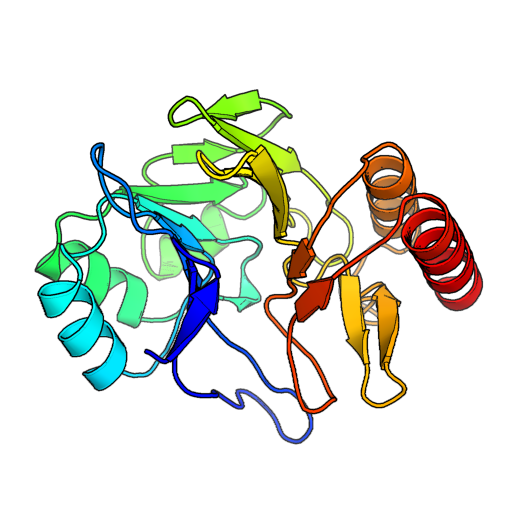C 1
ATOM 691 O O . ARG A 1 87 ? -6.742 -17.049 -2.449 1.00 98.12 87 ARG A O 1
ATOM 698 N N . GLU A 1 88 ? -6.264 -17.664 -4.545 1.00 98.12 88 GLU A N 1
ATOM 699 C CA . GLU A 1 88 ? -5.775 -19.001 -4.169 1.00 98.12 88 GLU A CA 1
ATOM 700 C C . GLU A 1 88 ? -4.542 -18.947 -3.257 1.00 98.12 88 GLU A C 1
ATOM 702 O O . GLU A 1 88 ? -4.354 -19.816 -2.406 1.00 98.12 88 GLU A O 1
ATOM 707 N N . VAL A 1 89 ? -3.693 -17.931 -3.427 1.00 97.81 89 VAL A N 1
ATOM 708 C CA . VAL A 1 89 ? -2.513 -17.722 -2.586 1.00 97.81 89 VAL A CA 1
ATOM 709 C C . VAL A 1 89 ? -2.936 -17.164 -1.229 1.00 97.81 89 VAL A C 1
ATOM 711 O O . VAL A 1 89 ? -2.501 -17.696 -0.209 1.00 97.81 89 VAL A O 1
ATOM 714 N N . PHE A 1 90 ? -3.846 -16.185 -1.209 1.00 98.06 90 PHE A N 1
ATOM 715 C CA . PHE A 1 90 ? -4.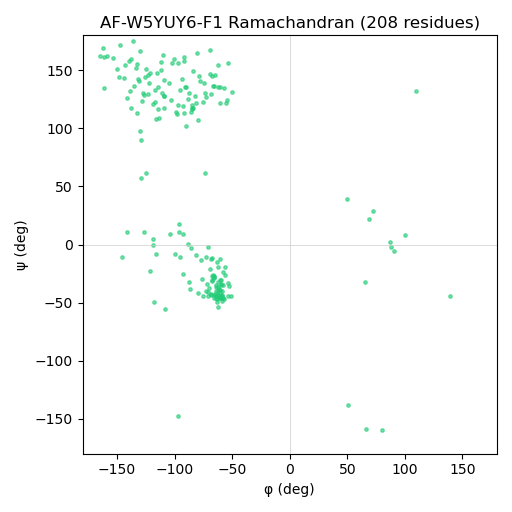428 -15.627 0.016 1.00 98.06 90 PHE A CA 1
ATOM 716 C C . PHE A 1 90 ? -5.120 -16.708 0.854 1.00 98.06 90 PHE A C 1
ATOM 718 O O . PHE A 1 90 ? -4.849 -16.833 2.048 1.00 98.06 90 PHE A O 1
ATOM 725 N N . ALA A 1 91 ? -5.930 -17.561 0.218 1.00 97.38 91 ALA A N 1
ATOM 726 C CA . ALA A 1 91 ? -6.715 -18.612 0.866 1.00 97.38 91 ALA A CA 1
ATOM 727 C C . ALA A 1 91 ? -5.878 -19.662 1.622 1.00 97.38 91 ALA A C 1
ATOM 729 O O . ALA A 1 91 ? -6.433 -20.417 2.419 1.00 97.38 91 A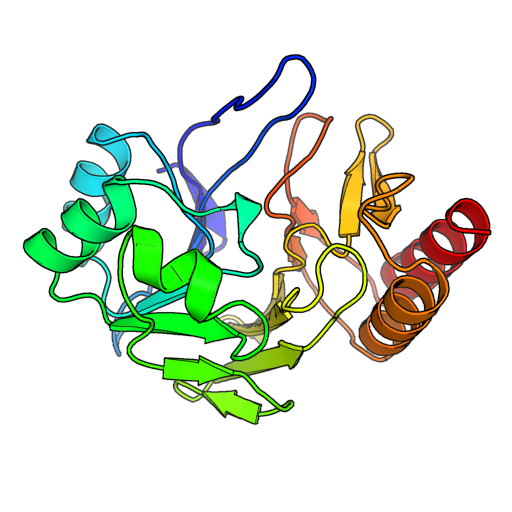LA A O 1
ATOM 730 N N . LYS A 1 92 ? -4.551 -19.702 1.425 1.00 97.75 92 LYS A N 1
ATOM 731 C CA . LYS A 1 92 ? -3.634 -20.507 2.252 1.00 97.75 92 LYS A CA 1
ATOM 732 C C . LYS A 1 92 ? -3.560 -20.019 3.701 1.00 97.75 92 LYS A C 1
ATOM 734 O O . LYS A 1 92 ? -3.268 -20.821 4.578 1.00 97.75 92 LYS A O 1
ATOM 739 N N . ILE A 1 93 ? -3.812 -18.730 3.926 1.00 97.69 93 ILE A N 1
ATOM 740 C CA . ILE A 1 93 ? -3.870 -18.091 5.245 1.00 97.69 93 ILE A CA 1
ATOM 741 C C . ILE A 1 93 ? -5.323 -17.742 5.582 1.00 97.69 93 ILE A C 1
ATOM 743 O O . ILE A 1 93 ? -5.853 -18.157 6.611 1.00 97.69 93 ILE A O 1
ATOM 747 N N . ARG A 1 94 ? -5.981 -16.982 4.698 1.00 96.56 94 ARG A N 1
ATOM 748 C CA . ARG A 1 94 ? -7.364 -16.523 4.844 1.00 96.56 94 ARG A CA 1
ATOM 749 C C . ARG A 1 94 ? -7.916 -16.086 3.484 1.00 96.56 94 ARG A C 1
ATOM 751 O O . ARG A 1 94 ? -7.253 -15.349 2.760 1.00 96.56 94 ARG A O 1
ATOM 758 N N . ASP A 1 95 ? -9.136 -16.501 3.148 1.00 97.62 95 ASP A N 1
ATOM 759 C CA . ASP A 1 95 ? -9.822 -16.004 1.945 1.00 97.62 95 ASP A CA 1
ATOM 760 C C . ASP A 1 95 ? -10.137 -14.499 2.101 1.00 97.62 95 ASP A C 1
ATOM 762 O O . ASP A 1 95 ? -10.580 -14.094 3.183 1.00 97.62 95 ASP A O 1
ATOM 766 N N . PRO A 1 96 ? -9.913 -13.658 1.074 1.00 97.94 96 PRO A N 1
ATOM 767 C CA . PRO A 1 96 ? -10.356 -12.272 1.110 1.00 97.94 96 PRO A CA 1
ATOM 768 C C . PRO A 1 96 ? -11.879 -12.191 1.215 1.00 97.94 96 PRO A C 1
ATOM 770 O O . PRO A 1 96 ? -12.606 -12.871 0.491 1.00 97.94 96 PRO A O 1
ATOM 773 N N . ASP A 1 97 ? -12.352 -11.310 2.087 1.00 98.56 97 ASP A N 1
ATOM 774 C CA . ASP A 1 97 ? -13.765 -10.977 2.230 1.00 98.56 97 ASP A CA 1
ATOM 775 C C . ASP A 1 97 ? -14.229 -10.049 1.084 1.00 98.56 97 ASP A C 1
ATOM 777 O O . ASP A 1 97 ? -15.386 -10.091 0.664 1.00 98.56 97 ASP A O 1
ATOM 781 N N . VAL A 1 98 ? -13.311 -9.227 0.555 1.00 98.06 98 VAL A N 1
ATOM 782 C CA . VAL A 1 98 ? -13.511 -8.333 -0.596 1.00 98.06 98 VAL A CA 1
ATOM 783 C C . VAL A 1 98 ? -12.477 -8.657 -1.671 1.00 98.06 98 VAL A C 1
ATOM 785 O O . VAL A 1 98 ? -11.280 -8.726 -1.391 1.00 98.06 98 VAL A O 1
ATOM 788 N N . LEU A 1 99 ? -12.938 -8.841 -2.908 1.00 98.44 99 LEU A N 1
ATOM 789 C CA . LEU A 1 99 ? -12.081 -9.151 -4.049 1.00 98.44 99 LEU A CA 1
ATOM 790 C C . LEU A 1 99 ? -11.992 -7.962 -4.997 1.00 98.44 99 LEU A C 1
ATOM 792 O O . LEU A 1 99 ? -13.016 -7.467 -5.456 1.00 98.44 99 LEU A O 1
ATOM 796 N N . PHE A 1 100 ? -10.767 -7.559 -5.325 1.00 98.38 100 PHE A N 1
ATOM 797 C CA . PHE A 1 100 ? -10.503 -6.554 -6.352 1.00 98.38 100 PHE A CA 1
ATOM 798 C C . PHE A 1 100 ? -10.316 -7.231 -7.710 1.00 98.38 100 PHE A C 1
ATOM 800 O O . PHE A 1 100 ? -9.598 -8.230 -7.814 1.00 98.38 100 PHE A O 1
ATOM 807 N N . ASP A 1 101 ? -10.922 -6.682 -8.756 1.00 97.25 101 ASP A N 1
ATOM 808 C CA . ASP A 1 101 ? -10.714 -7.134 -10.139 1.00 97.25 101 ASP A CA 1
ATOM 809 C C . ASP A 1 101 ? -10.768 -6.003 -11.183 1.00 97.25 101 ASP A C 1
ATOM 811 O O . ASP A 1 101 ? -10.373 -6.198 -12.335 1.00 97.25 101 ASP A O 1
ATOM 815 N N . HIS A 1 102 ? -11.197 -4.804 -10.788 1.00 98.19 102 HIS A N 1
ATOM 816 C CA . HIS A 1 102 ? -11.198 -3.602 -11.611 1.00 98.19 102 HIS A CA 1
ATOM 817 C C . HIS A 1 102 ? -10.962 -2.354 -10.754 1.00 98.19 102 HIS A C 1
ATOM 819 O O . HIS A 1 102 ? -10.901 -2.414 -9.527 1.00 98.19 102 HIS A O 1
ATOM 825 N N . ARG A 1 103 ? -10.774 -1.211 -11.420 1.00 98.44 103 ARG A N 1
ATOM 826 C CA . ARG A 1 103 ? -10.622 0.078 -10.747 1.00 98.44 103 ARG A CA 1
ATOM 827 C C . ARG A 1 103 ? -11.976 0.557 -10.237 1.00 98.44 103 ARG A C 1
ATOM 829 O O . ARG A 1 103 ? -12.886 0.751 -11.041 1.00 98.44 103 ARG A O 1
ATOM 836 N N . GLU A 1 104 ? -12.082 0.796 -8.940 1.00 98.25 104 GLU A N 1
ATOM 837 C CA . GLU A 1 104 ? -13.312 1.265 -8.301 1.00 98.25 104 GLU A CA 1
ATOM 838 C C . GLU A 1 104 ? -13.018 2.051 -7.021 1.00 98.25 104 GLU A C 1
ATOM 840 O O . GLU A 1 104 ? -11.943 1.933 -6.435 1.00 98.25 104 GLU A O 1
ATOM 845 N N . THR A 1 105 ? -13.977 2.859 -6.572 1.00 98.44 105 THR A N 1
ATOM 846 C CA . THR A 1 105 ? -13.896 3.527 -5.270 1.00 98.44 105 THR A CA 1
ATOM 847 C C . THR A 1 105 ? -14.678 2.736 -4.233 1.00 98.44 105 THR A C 1
ATOM 849 O O . THR A 1 105 ? -15.895 2.595 -4.338 1.00 98.44 105 THR A O 1
ATOM 852 N N . ILE A 1 106 ? -13.978 2.288 -3.195 1.00 98.00 106 ILE A N 1
ATOM 853 C CA . ILE A 1 106 ? -14.540 1.638 -2.015 1.00 98.00 106 ILE A CA 1
ATOM 854 C C . ILE A 1 106 ? -14.415 2.556 -0.801 1.00 98.00 106 ILE A C 1
ATOM 856 O O . ILE A 1 106 ? -13.632 3.509 -0.789 1.00 98.00 106 ILE A O 1
ATOM 860 N N . LEU A 1 107 ? -15.188 2.255 0.246 1.00 97.00 107 LEU A N 1
ATOM 861 C CA . LEU A 1 107 ? -15.097 2.937 1.542 1.00 97.00 107 LEU A CA 1
ATOM 862 C C . LEU A 1 107 ? -15.109 4.472 1.397 1.00 97.00 107 LEU A C 1
ATOM 864 O O . LEU A 1 107 ? -14.368 5.167 2.082 1.00 97.00 107 LEU A O 1
ATOM 868 N N . ASN A 1 108 ? -15.926 4.992 0.474 1.00 95.38 108 ASN A N 1
ATOM 869 C CA . ASN A 1 1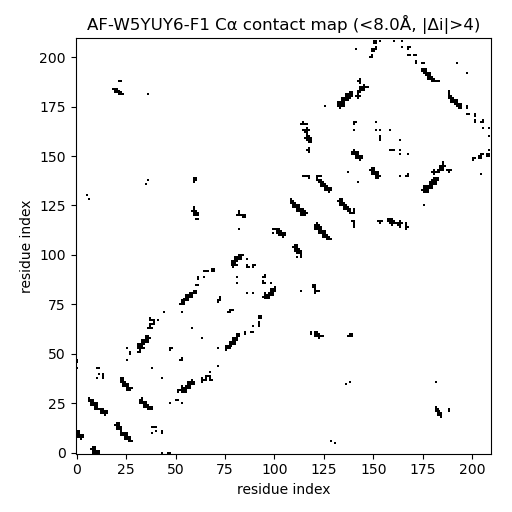08 ? -16.147 6.409 0.144 1.00 95.38 108 ASN A CA 1
ATOM 870 C C . ASN A 1 108 ? -14.968 7.198 -0.458 1.00 95.38 108 ASN A C 1
ATOM 872 O O . ASN A 1 108 ? -15.212 8.115 -1.239 1.00 95.38 108 ASN A O 1
ATOM 876 N N . ASN A 1 109 ? -13.718 6.898 -0.107 1.00 96.94 109 ASN A N 1
ATOM 877 C CA . ASN A 1 109 ? -12.563 7.728 -0.470 1.00 96.94 109 ASN A CA 1
ATOM 878 C C . ASN A 1 109 ? -11.303 6.937 -0.844 1.00 96.94 109 ASN A C 1
ATOM 880 O O . ASN A 1 109 ? -10.231 7.539 -0.935 1.00 96.94 109 ASN A O 1
ATOM 884 N N . ILE A 1 110 ? -11.416 5.620 -1.029 1.00 98.56 110 ILE A N 1
ATOM 885 C CA . ILE A 1 110 ? -10.295 4.754 -1.393 1.00 98.56 110 ILE A CA 1
ATOM 886 C C . ILE A 1 110 ? -10.546 4.213 -2.789 1.00 98.56 110 ILE A C 1
ATOM 888 O O . ILE A 1 110 ? -11.413 3.374 -3.003 1.00 98.56 110 ILE A O 1
ATOM 892 N N . GLU A 1 111 ? -9.777 4.693 -3.749 1.00 98.81 111 GLU A N 1
ATOM 893 C CA . GLU A 1 111 ? -9.750 4.133 -5.084 1.00 98.81 111 GLU A CA 1
ATOM 894 C C . GLU A 1 111 ? -8.794 2.940 -5.126 1.00 98.81 111 GLU A C 1
ATOM 896 O O . GLU A 1 111 ? -7.594 3.082 -4.893 1.00 98.81 111 GLU A O 1
ATOM 901 N N . VAL A 1 112 ? -9.337 1.765 -5.424 1.00 98.88 112 VAL A N 1
ATOM 902 C CA . VAL A 1 112 ? -8.596 0.537 -5.701 1.00 98.88 112 VAL A CA 1
ATOM 903 C C . VAL A 1 112 ? -8.161 0.572 -7.158 1.00 98.88 112 VAL A C 1
ATOM 905 O O . VAL A 1 112 ? -8.982 0.799 -8.045 1.00 98.88 112 VAL A O 1
ATOM 908 N N . ILE A 1 113 ? -6.875 0.364 -7.424 1.00 98.88 113 ILE A N 1
ATOM 909 C CA . ILE A 1 113 ? -6.292 0.479 -8.761 1.00 98.88 113 ILE A CA 1
ATOM 910 C C . ILE A 1 113 ? -5.467 -0.781 -9.028 1.00 98.88 113 ILE A C 1
ATOM 912 O O . ILE A 1 113 ? -4.312 -0.841 -8.606 1.00 98.88 113 ILE A O 1
ATOM 916 N N . PRO A 1 114 ? -6.012 -1.789 -9.732 1.00 98.81 114 PRO A N 1
ATOM 917 C CA . PRO A 1 114 ? -5.219 -2.936 -10.155 1.00 98.81 114 PRO A CA 1
ATOM 918 C C . PRO A 1 114 ? -4.000 -2.486 -10.970 1.00 98.81 114 PRO A C 1
ATOM 920 O O . PRO A 1 114 ? -4.128 -1.821 -12.001 1.00 98.81 114 PRO A O 1
ATOM 923 N N . THR A 1 115 ? -2.814 -2.853 -10.497 1.00 98.81 115 THR A N 1
ATOM 924 C CA . THR A 1 115 ? -1.507 -2.508 -11.066 1.00 98.81 115 THR A CA 1
ATOM 925 C C . THR A 1 115 ? -0.644 -3.757 -11.236 1.00 98.81 115 THR A C 1
ATOM 927 O O . THR A 1 115 ? 0.468 -3.836 -10.704 1.00 98.81 115 THR A O 1
ATOM 930 N N . PRO A 1 116 ? -1.125 -4.758 -11.991 1.00 98.62 116 PRO A N 1
ATOM 931 C CA . PRO A 1 116 ? -0.418 -6.017 -12.127 1.00 98.62 116 PRO A CA 1
ATOM 932 C C . PRO A 1 116 ? 0.950 -5.830 -12.788 1.00 98.62 116 PRO A C 1
ATOM 934 O O . PRO A 1 116 ? 1.190 -4.878 -13.539 1.00 98.62 116 PRO A O 1
ATOM 937 N N . GLY A 1 117 ? 1.859 -6.753 -12.501 1.00 98.31 117 GLY A N 1
ATOM 938 C CA . GLY A 1 117 ? 3.186 -6.785 -13.102 1.00 98.31 117 GLY A CA 1
ATOM 939 C C . GLY A 1 117 ? 4.281 -7.132 -12.110 1.00 98.31 117 GLY A C 1
ATOM 940 O O . GLY A 1 117 ? 5.092 -7.994 -12.424 1.00 98.31 117 GLY A O 1
ATOM 941 N N . HIS A 1 118 ? 4.285 -6.546 -10.907 1.00 98.25 118 HIS A N 1
ATOM 942 C CA . HIS A 1 118 ? 5.156 -7.030 -9.827 1.00 98.25 118 HIS A CA 1
ATOM 943 C C . HIS A 1 118 ? 4.761 -8.473 -9.473 1.00 98.25 118 HIS A C 1
ATOM 945 O O . HIS A 1 118 ? 5.566 -9.396 -9.621 1.00 98.25 118 HIS A O 1
ATOM 951 N N . THR A 1 119 ? 3.472 -8.656 -9.188 1.00 98.50 119 THR A N 1
ATOM 952 C CA . THR A 1 119 ? 2.743 -9.927 -9.162 1.00 98.50 119 THR A CA 1
ATOM 953 C C . THR A 1 119 ? 1.447 -9.813 -9.992 1.00 98.50 119 THR A C 1
ATOM 955 O O . THR A 1 119 ? 1.036 -8.703 -10.356 1.00 98.50 119 THR A O 1
ATOM 958 N N . PRO A 1 120 ? 0.768 -10.929 -10.328 1.00 98.19 120 PRO A N 1
ATOM 959 C CA . PRO A 1 120 ? -0.484 -10.894 -11.090 1.00 98.19 120 PRO A CA 1
ATOM 960 C C . PRO A 1 120 ? -1.622 -10.112 -10.416 1.00 98.19 120 PRO A C 1
ATOM 962 O O . PRO A 1 120 ? -2.475 -9.575 -11.117 1.00 98.19 120 PRO A O 1
ATOM 965 N N . GLY A 1 121 ? -1.678 -10.072 -9.083 1.00 98.06 121 GLY A N 1
ATOM 966 C CA . GLY A 1 121 ? -2.710 -9.365 -8.320 1.00 98.06 121 GLY A CA 1
ATOM 967 C C . GLY A 1 121 ? -2.261 -8.042 -7.706 1.00 98.06 121 GLY A C 1
ATOM 968 O O . GLY A 1 121 ? -3.024 -7.475 -6.928 1.00 98.06 121 GLY A O 1
ATOM 969 N N . SER A 1 122 ? -1.068 -7.542 -8.049 1.00 98.75 122 SER A N 1
ATOM 970 C CA . SER A 1 122 ? -0.580 -6.256 -7.536 1.00 98.75 122 SER A CA 1
ATOM 971 C C . SER A 1 122 ? -1.619 -5.146 -7.719 1.00 98.75 122 SER A C 1
ATOM 973 O O . SER A 1 122 ? -2.192 -4.994 -8.800 1.00 98.75 122 SER A O 1
ATOM 975 N N . THR A 1 123 ? -1.877 -4.395 -6.650 1.00 98.94 123 THR A N 1
ATOM 976 C CA . THR A 1 123 ? -2.931 -3.380 -6.569 1.00 98.94 123 THR A CA 1
ATOM 977 C C . THR A 1 123 ? -2.441 -2.167 -5.782 1.00 98.94 123 THR A C 1
ATOM 979 O O . THR A 1 123 ? -2.009 -2.295 -4.641 1.00 98.94 123 THR A O 1
ATOM 982 N N . CYS A 1 124 ? -2.546 -0.980 -6.371 1.00 98.94 124 CYS A N 1
ATOM 983 C CA . CYS A 1 124 ? -2.317 0.289 -5.688 1.00 98.94 124 CYS A CA 1
ATOM 984 C C . CYS A 1 124 ? -3.624 0.843 -5.111 1.00 98.94 124 CYS A C 1
ATOM 986 O O . CYS A 1 124 ? -4.712 0.559 -5.616 1.00 98.94 124 CYS A O 1
ATOM 988 N N . PHE A 1 125 ? -3.516 1.714 -4.109 1.00 98.94 125 PHE A N 1
ATOM 989 C CA . PHE A 1 125 ? -4.663 2.410 -3.529 1.00 98.94 125 PHE A CA 1
ATOM 990 C C . PHE A 1 125 ? -4.429 3.915 -3.516 1.00 98.94 125 PHE A C 1
ATOM 992 O O . PHE A 1 125 ? -3.411 4.380 -3.003 1.00 98.94 125 PHE A O 1
ATOM 999 N N . GLN A 1 126 ? -5.375 4.693 -4.039 1.00 98.81 126 GLN A N 1
ATOM 1000 C CA . GLN A 1 126 ? -5.380 6.142 -3.865 1.00 98.81 126 GLN A CA 1
ATOM 1001 C C . GLN A 1 126 ? -6.423 6.542 -2.823 1.00 98.81 126 GLN A C 1
ATOM 1003 O O . GLN A 1 126 ? -7.601 6.237 -2.962 1.00 98.81 126 GLN A O 1
ATOM 1008 N N . VAL A 1 127 ? -5.993 7.261 -1.791 1.00 98.62 127 VAL A N 1
ATOM 1009 C CA . VAL A 1 127 ? -6.859 7.768 -0.725 1.00 98.62 127 VAL A CA 1
ATOM 1010 C C . VAL A 1 127 ? -6.985 9.276 -0.846 1.00 98.62 127 VAL A C 1
ATOM 1012 O O . VAL A 1 127 ? -5.977 9.982 -0.859 1.00 98.62 127 VAL A O 1
ATOM 1015 N N . LEU A 1 128 ? -8.217 9.784 -0.865 1.00 97.81 128 LEU A N 1
ATOM 1016 C CA . LEU A 1 128 ? -8.480 11.202 -0.635 1.00 97.81 128 LEU A CA 1
ATOM 1017 C C . LEU A 1 128 ? -8.693 11.438 0.867 1.00 97.81 128 LEU A C 1
ATOM 1019 O O . LEU A 1 128 ? -9.757 11.131 1.409 1.00 97.81 128 LEU A O 1
ATOM 1023 N N . SER A 1 129 ? -7.669 11.957 1.545 1.00 95.50 129 SER A N 1
ATOM 1024 C CA . SER A 1 129 ? -7.736 12.282 2.972 1.00 95.50 129 SER A CA 1
ATOM 1025 C C . SER A 1 129 ? -8.708 13.445 3.216 1.00 95.50 129 SER A C 1
ATOM 1027 O O . SER A 1 129 ? -8.735 14.392 2.421 1.00 95.50 129 SER A O 1
ATOM 1029 N N . PRO A 1 130 ? -9.445 13.462 4.344 1.00 91.62 130 PRO A N 1
ATOM 1030 C CA . PRO A 1 130 ? -10.213 14.632 4.777 1.00 91.62 130 PRO A CA 1
ATOM 1031 C C . PRO A 1 130 ? -9.371 15.909 4.932 1.00 91.62 130 PRO A C 1
ATOM 1033 O O . PRO A 1 130 ? -9.914 17.010 4.889 1.00 91.62 130 PRO A O 1
ATOM 1036 N N . SER A 1 131 ? -8.043 15.784 5.066 1.00 91.19 131 SER A N 1
ATOM 1037 C CA . SER A 1 131 ? -7.104 16.917 5.040 1.00 91.19 131 SER A CA 1
ATOM 1038 C C . SER A 1 131 ? -6.986 17.596 3.665 1.00 91.19 131 SER A C 1
ATOM 1040 O O . SER A 1 131 ? -6.400 18.672 3.557 1.00 91.19 131 SER A O 1
ATOM 1042 N N . GLY A 1 132 ? -7.521 16.973 2.611 1.00 94.12 132 GLY A N 1
ATOM 1043 C CA . GLY A 1 132 ? -7.417 17.410 1.219 1.00 94.12 132 GLY A CA 1
ATOM 1044 C C . GLY A 1 132 ? -6.218 16.832 0.462 1.00 94.12 132 GLY A C 1
ATOM 1045 O O . GLY A 1 132 ? -6.125 17.050 -0.746 1.00 94.12 132 GLY A O 1
ATOM 1046 N N . LYS A 1 133 ? -5.325 16.087 1.131 1.00 97.06 133 LYS A N 1
ATOM 1047 C CA . LYS A 1 133 ? -4.196 15.397 0.487 1.00 97.06 133 LYS A CA 1
ATOM 1048 C C . LYS A 1 133 ? -4.633 14.092 -0.191 1.00 97.06 133 LYS A C 1
ATOM 1050 O O . LYS A 1 133 ? -5.477 13.360 0.326 1.00 97.06 133 LYS A O 1
ATOM 1055 N N . ARG A 1 134 ? -4.002 13.772 -1.321 1.00 98.50 134 ARG A N 1
ATOM 1056 C CA . ARG A 1 134 ? -4.099 12.489 -2.029 1.00 98.50 134 ARG A CA 1
ATOM 1057 C C . ARG A 1 134 ? -2.904 11.610 -1.678 1.00 98.50 134 ARG A C 1
ATOM 1059 O O . ARG A 1 134 ? -1.773 11.935 -2.044 1.00 98.50 134 ARG A O 1
ATOM 1066 N N . TYR A 1 135 ? -3.155 10.497 -1.000 1.00 98.81 135 TYR A N 1
ATOM 1067 C CA . TYR A 1 135 ? -2.142 9.486 -0.696 1.00 98.81 135 TYR A CA 1
ATOM 1068 C C . TYR A 1 135 ? -2.191 8.385 -1.747 1.00 98.81 135 TYR A C 1
ATOM 1070 O O . TYR A 1 135 ? -3.275 7.908 -2.069 1.00 98.81 135 TYR A O 1
ATOM 1078 N N . LEU A 1 136 ? -1.043 7.979 -2.280 1.00 98.88 136 LEU A N 1
ATOM 1079 C CA . LEU A 1 136 ? -0.933 6.846 -3.193 1.00 98.88 136 LEU A CA 1
ATOM 1080 C C . LEU A 1 136 ? -0.085 5.750 -2.551 1.00 98.88 136 LEU A C 1
ATOM 1082 O O . LEU A 1 136 ? 1.131 5.887 -2.441 1.00 98.88 136 LEU A O 1
ATOM 1086 N N . PHE A 1 137 ? -0.747 4.668 -2.159 1.00 98.94 137 PHE A N 1
ATOM 1087 C CA . PHE A 1 137 ? -0.139 3.434 -1.680 1.00 98.94 137 PHE A CA 1
ATOM 1088 C C . PHE A 1 137 ? 0.206 2.561 -2.884 1.00 98.94 137 PHE A C 1
ATOM 1090 O O . PHE A 1 137 ? -0.690 2.184 -3.643 1.00 98.94 137 PHE A O 1
ATOM 1097 N N . THR A 1 138 ? 1.490 2.282 -3.099 1.00 98.81 138 THR A N 1
ATOM 1098 C CA . THR A 1 138 ? 1.978 1.651 -4.333 1.00 98.81 138 THR A CA 1
ATOM 1099 C C . THR A 1 138 ? 2.243 0.152 -4.227 1.00 98.81 138 THR A C 1
ATOM 1101 O O . THR A 1 138 ? 2.536 -0.477 -5.251 1.00 98.81 138 THR A O 1
ATOM 1104 N N . GLY A 1 139 ? 2.171 -0.421 -3.022 1.00 98.19 139 GLY A N 1
ATOM 1105 C CA . GLY A 1 139 ? 2.724 -1.749 -2.758 1.00 98.19 139 GLY A CA 1
ATOM 1106 C C . GLY A 1 139 ? 4.167 -1.834 -3.260 1.00 98.19 139 GLY A C 1
ATOM 1107 O O . GLY A 1 139 ? 4.904 -0.846 -3.191 1.00 98.19 139 GLY A O 1
ATOM 1108 N N . ASP A 1 140 ? 4.502 -2.958 -3.891 1.00 97.31 140 ASP A N 1
ATOM 1109 C CA . ASP A 1 140 ? 5.751 -3.141 -4.640 1.00 97.31 140 ASP A CA 1
ATOM 1110 C C . ASP A 1 140 ? 5.635 -2.808 -6.142 1.00 97.31 140 ASP A C 1
ATOM 1112 O O . ASP A 1 140 ? 6.578 -3.013 -6.909 1.00 97.31 140 ASP A O 1
ATOM 1116 N N . THR A 1 141 ? 4.523 -2.217 -6.608 1.00 98.38 141 THR A N 1
ATOM 1117 C CA . THR A 1 141 ? 4.466 -1.680 -7.987 1.00 98.38 141 THR A CA 1
ATOM 1118 C C . THR A 1 141 ? 5.557 -0.622 -8.180 1.00 98.38 141 THR A C 1
ATOM 1120 O O . THR A 1 141 ? 6.269 -0.615 -9.188 1.00 98.38 141 THR A O 1
ATOM 1123 N N . LEU A 1 142 ? 5.706 0.256 -7.185 1.00 98.38 142 LEU A N 1
ATOM 1124 C CA . LEU A 1 142 ? 6.798 1.215 -7.056 1.00 98.38 142 LEU A CA 1
ATOM 1125 C C . LEU A 1 142 ? 7.304 1.193 -5.615 1.00 98.38 142 LEU A C 1
ATOM 1127 O O . LEU A 1 142 ? 6.494 1.245 -4.696 1.00 98.38 142 LEU A O 1
ATOM 1131 N N . PHE A 1 143 ? 8.620 1.204 -5.429 1.00 97.56 143 PHE A N 1
ATOM 1132 C CA . PHE A 1 143 ? 9.256 1.312 -4.117 1.00 97.56 143 PHE A CA 1
ATOM 1133 C C . PHE A 1 143 ? 10.238 2.485 -4.070 1.00 97.56 143 PHE A C 1
ATOM 1135 O O . PHE A 1 143 ? 10.824 2.855 -5.094 1.00 97.56 143 PHE A O 1
ATOM 1142 N N . LEU A 1 144 ? 10.423 3.076 -2.885 1.00 96.88 144 LEU A N 1
ATOM 1143 C CA . LEU A 1 144 ? 11.389 4.156 -2.686 1.00 96.88 144 LEU A CA 1
ATOM 1144 C C . LEU A 1 144 ? 12.784 3.577 -2.422 1.00 96.88 144 LEU A C 1
ATOM 1146 O O . LEU A 1 144 ? 13.017 2.873 -1.436 1.00 96.88 144 LEU A O 1
ATOM 1150 N N . SER A 1 145 ? 13.734 3.861 -3.310 1.00 95.31 145 SER A N 1
ATOM 1151 C CA . SER A 1 145 ? 15.099 3.360 -3.164 1.00 95.31 145 SER A CA 1
ATOM 1152 C C . SER A 1 145 ? 15.933 4.177 -2.178 1.00 95.31 145 SER A C 1
ATOM 1154 O O . SER A 1 145 ? 15.620 5.324 -1.871 1.00 95.31 145 SER A O 1
ATOM 1156 N N . GLU A 1 146 ? 17.068 3.621 -1.751 1.00 93.69 146 GLU A N 1
ATOM 1157 C CA . GLU A 1 146 ? 18.077 4.308 -0.930 1.00 93.69 146 GLU A CA 1
ATOM 1158 C C . GLU A 1 146 ? 18.536 5.650 -1.527 1.00 93.69 146 GLU A C 1
ATOM 1160 O O . GLU A 1 146 ? 18.735 6.624 -0.807 1.00 93.69 146 GLU A O 1
ATOM 1165 N N . SER A 1 147 ? 18.630 5.739 -2.858 1.00 93.06 147 SER A N 1
ATOM 1166 C CA . SER A 1 147 ? 18.945 6.985 -3.573 1.00 93.06 147 SER A CA 1
ATOM 1167 C C . SER A 1 147 ? 17.813 8.022 -3.562 1.00 93.06 147 SER A C 1
ATOM 1169 O O . SER A 1 147 ? 17.970 9.095 -4.140 1.00 93.06 147 SER A O 1
ATOM 1171 N N . GLY A 1 148 ? 16.664 7.700 -2.965 1.00 92.75 148 GLY A N 1
ATOM 1172 C CA . GLY A 1 148 ? 15.470 8.535 -2.966 1.00 92.75 148 GLY A CA 1
ATOM 1173 C C . GLY A 1 148 ? 14.772 8.584 -4.322 1.00 92.75 148 GLY A C 1
ATOM 1174 O O . GLY A 1 148 ? 14.159 9.594 -4.642 1.00 92.75 148 GLY A O 1
ATOM 1175 N N . GLU A 1 149 ? 14.863 7.546 -5.152 1.00 95.38 149 GLU A N 1
ATOM 1176 C CA . GLU A 1 149 ? 14.131 7.477 -6.421 1.00 95.38 149 GLU A CA 1
ATOM 1177 C C . GLU A 1 149 ? 13.022 6.428 -6.339 1.00 95.38 149 GLU A C 1
ATOM 1179 O O . GLU A 1 149 ? 13.218 5.359 -5.763 1.00 95.38 149 GLU A O 1
ATOM 1184 N N . TRP A 1 150 ? 11.867 6.709 -6.943 1.00 97.75 150 TRP A N 1
ATOM 1185 C CA . TRP A 1 150 ? 10.844 5.686 -7.147 1.00 97.75 150 TRP A CA 1
ATOM 1186 C C . TRP A 1 150 ? 11.303 4.723 -8.241 1.00 97.75 150 TRP A C 1
ATOM 1188 O O . TRP A 1 150 ? 11.661 5.145 -9.343 1.00 97.75 150 TRP A O 1
ATOM 1198 N N . GLN A 1 151 ? 11.301 3.428 -7.940 1.00 97.62 151 GLN A N 1
ATOM 1199 C CA . GLN A 1 151 ? 11.691 2.375 -8.873 1.00 97.62 151 GLN A CA 1
ATOM 1200 C C . GLN A 1 151 ? 10.584 1.336 -8.989 1.00 97.62 151 GLN A C 1
ATOM 1202 O O . GLN A 1 151 ? 9.918 1.022 -8.009 1.00 97.62 151 GLN A O 1
ATOM 1207 N N . ALA A 1 152 ? 10.396 0.792 -10.189 1.00 98.06 152 ALA A N 1
ATOM 1208 C CA . ALA A 1 152 ? 9.457 -0.301 -10.403 1.00 98.06 152 ALA A CA 1
ATOM 1209 C C . ALA A 1 152 ? 9.962 -1.573 -9.711 1.00 98.06 152 ALA A C 1
ATOM 1211 O O . ALA A 1 152 ? 11.115 -1.962 -9.926 1.00 98.06 152 ALA A O 1
ATOM 1212 N N . GLY A 1 153 ? 9.114 -2.232 -8.917 1.00 97.06 153 GLY A N 1
ATOM 1213 C CA . GLY A 1 153 ? 9.450 -3.480 -8.223 1.00 97.06 153 GLY A CA 1
ATOM 1214 C C . GLY A 1 153 ? 9.496 -4.677 -9.169 1.00 97.06 153 GLY A C 1
ATOM 1215 O O . GLY A 1 153 ? 8.720 -5.616 -9.059 1.00 97.06 153 GLY A O 1
ATOM 1216 N N . TYR A 1 154 ? 10.395 -4.652 -10.148 1.00 97.69 154 TYR A N 1
ATOM 1217 C CA . TYR A 1 154 ? 10.574 -5.753 -11.084 1.00 97.69 154 TYR A CA 1
ATOM 1218 C C . TYR A 1 154 ? 11.508 -6.819 -10.510 1.00 97.69 154 TYR A C 1
ATOM 1220 O O . TYR A 1 154 ? 12.697 -6.572 -10.294 1.00 97.69 154 TYR A O 1
ATOM 1228 N N . ILE A 1 155 ? 11.003 -8.043 -10.375 1.00 95.94 155 ILE A N 1
ATOM 1229 C CA . ILE A 1 155 ? 11.783 -9.212 -9.975 1.00 95.94 155 ILE A CA 1
ATOM 1230 C C . ILE A 1 155 ? 11.942 -10.141 -11.180 1.00 95.94 155 ILE A C 1
ATOM 1232 O O . ILE A 1 155 ? 10.981 -10.688 -11.724 1.00 95.94 155 ILE A O 1
ATOM 1236 N N . LYS A 1 156 ? 13.188 -10.350 -11.622 1.00 95.44 156 LYS A N 1
ATOM 1237 C CA . LYS A 1 156 ? 13.484 -11.182 -12.797 1.00 95.44 156 LYS A CA 1
ATOM 1238 C C . LYS A 1 156 ? 13.006 -12.623 -12.588 1.00 95.44 156 LYS A C 1
ATOM 1240 O O . LYS A 1 156 ? 13.503 -13.315 -11.708 1.00 95.44 156 LYS A O 1
ATOM 1245 N N . GLY A 1 157 ? 12.126 -13.086 -13.476 1.00 94.25 157 GLY A N 1
ATOM 1246 C CA . GLY A 1 157 ? 11.581 -14.448 -13.447 1.00 94.25 157 GLY A CA 1
ATOM 1247 C C . GLY A 1 157 ? 10.327 -14.609 -12.585 1.00 94.25 157 GLY A C 1
ATOM 1248 O O . GLY A 1 157 ? 9.7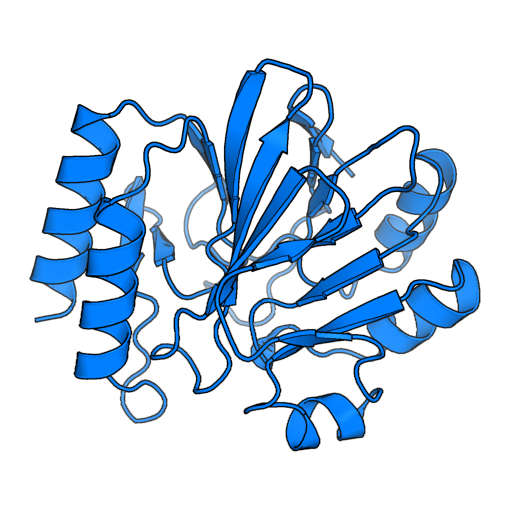77 -15.703 -12.558 1.00 94.25 157 GLY A O 1
ATOM 1249 N N . VAL A 1 158 ? 9.876 -13.536 -11.927 1.00 94.62 158 VAL A N 1
ATOM 1250 C CA . VAL A 1 158 ? 8.626 -13.489 -11.150 1.00 94.62 158 VAL A CA 1
ATOM 1251 C C . VAL A 1 158 ? 7.669 -12.462 -11.756 1.00 94.62 158 VAL A C 1
ATOM 1253 O O . VAL A 1 158 ? 6.518 -12.783 -12.032 1.00 94.62 158 VAL A O 1
ATOM 1256 N N . SER A 1 159 ? 8.166 -11.253 -12.018 1.00 97.81 159 SER A N 1
ATOM 1257 C CA . SER A 1 159 ? 7.382 -10.125 -12.519 1.00 97.81 159 SER A CA 1
ATOM 1258 C C . SER A 1 159 ? 7.204 -10.139 -14.041 1.00 97.81 159 SER A C 1
ATOM 1260 O O . SER A 1 159 ? 8.106 -10.533 -14.788 1.00 97.81 159 SER A O 1
ATOM 1262 N N . ASP A 1 160 ? 6.073 -9.607 -14.505 1.00 98.31 160 ASP A N 1
ATOM 1263 C CA . ASP A 1 160 ? 5.817 -9.271 -15.906 1.00 98.31 160 ASP A CA 1
ATOM 1264 C C . ASP A 1 160 ? 6.223 -7.814 -16.167 1.00 98.31 160 ASP A C 1
ATOM 1266 O O . ASP A 1 160 ? 5.624 -6.867 -15.653 1.00 98.31 160 ASP A O 1
ATOM 1270 N N . ARG A 1 161 ? 7.270 -7.628 -16.978 1.00 98.19 161 ARG A N 1
ATOM 1271 C CA . ARG A 1 161 ? 7.829 -6.302 -17.275 1.00 98.19 161 ARG A CA 1
ATOM 1272 C C . ARG A 1 161 ? 6.849 -5.411 -18.036 1.00 98.19 161 ARG A C 1
ATOM 1274 O O . ARG A 1 161 ? 6.769 -4.219 -17.747 1.00 98.19 161 ARG A O 1
ATOM 1281 N N . GLU A 1 162 ? 6.152 -5.953 -19.031 1.00 98.25 162 GLU A N 1
ATOM 1282 C CA . GLU A 1 162 ? 5.273 -5.160 -19.894 1.00 98.25 162 GLU A CA 1
ATOM 1283 C C . GLU A 1 162 ? 4.006 -4.750 -19.145 1.00 98.25 162 GLU A C 1
ATOM 1285 O O . GLU A 1 162 ? 3.553 -3.606 -19.256 1.00 98.25 162 GLU A O 1
ATOM 1290 N N . GLU A 1 163 ? 3.455 -5.667 -18.348 1.00 98.31 163 GLU A N 1
ATOM 1291 C CA . GLU A 1 163 ? 2.326 -5.400 -17.467 1.00 98.31 163 GLU A CA 1
ATOM 1292 C C . GLU A 1 163 ? 2.704 -4.355 -16.409 1.00 98.31 163 GLU A C 1
ATOM 1294 O O . GLU A 1 163 ? 2.025 -3.330 -16.310 1.00 98.31 163 GLU A O 1
ATOM 1299 N N . LEU A 1 164 ? 3.865 -4.507 -15.759 1.00 98.75 164 LEU A N 1
ATOM 1300 C CA . LEU A 1 164 ? 4.368 -3.530 -14.793 1.00 98.75 164 LEU A CA 1
ATOM 1301 C C . LEU A 1 164 ? 4.585 -2.153 -15.433 1.00 98.75 164 LEU A C 1
ATOM 1303 O O . LEU A 1 164 ? 4.188 -1.138 -14.868 1.00 98.75 164 LEU A O 1
ATOM 1307 N N . ALA A 1 165 ? 5.140 -2.089 -16.646 1.00 98.75 165 ALA A N 1
ATOM 1308 C CA . ALA A 1 165 ? 5.314 -0.827 -17.359 1.00 98.75 165 ALA A CA 1
ATOM 1309 C C . ALA A 1 165 ? 3.972 -0.153 -17.699 1.00 98.75 165 ALA A C 1
ATOM 1311 O O . ALA A 1 165 ? 3.880 1.076 -17.707 1.00 98.75 165 ALA A O 1
ATOM 1312 N N . ARG A 1 166 ? 2.914 -0.916 -18.006 1.00 98.75 166 ARG A N 1
ATOM 1313 C CA . ARG A 1 166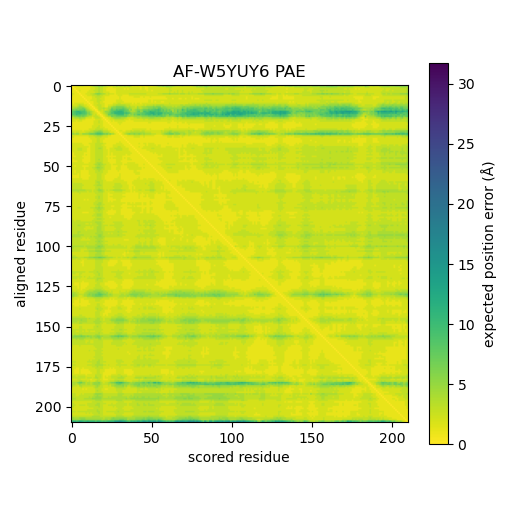 ? 1.561 -0.357 -18.196 1.00 98.75 166 ARG A CA 1
ATOM 1314 C C . ARG A 1 166 ? 0.990 0.170 -16.883 1.00 98.75 166 ARG A C 1
ATOM 1316 O O . ARG A 1 166 ? 0.465 1.281 -16.876 1.00 98.75 166 ARG A O 1
ATOM 1323 N N . SER A 1 167 ? 1.164 -0.571 -15.796 1.00 98.81 167 SER A N 1
ATOM 1324 C CA . SER A 1 167 ? 0.751 -0.167 -14.452 1.00 98.81 167 SER A CA 1
ATOM 1325 C C . SER A 1 167 ? 1.447 1.120 -14.002 1.00 98.81 167 SER A C 1
ATOM 1327 O O . SER A 1 167 ? 0.784 2.066 -13.589 1.00 98.81 167 SER A O 1
ATOM 1329 N N . VAL A 1 168 ? 2.762 1.236 -14.200 1.00 98.81 168 VAL A N 1
ATOM 1330 C CA . VAL A 1 168 ? 3.513 2.463 -13.881 1.00 98.81 168 VAL A CA 1
ATOM 1331 C C . VAL A 1 168 ? 3.050 3.649 -14.744 1.00 98.81 168 VAL A C 1
ATOM 1333 O O . VAL A 1 168 ? 2.872 4.749 -14.224 1.00 98.81 168 VAL A O 1
ATOM 1336 N N . ARG A 1 169 ? 2.764 3.452 -16.042 1.00 98.75 169 ARG A N 1
ATOM 1337 C CA . ARG A 1 169 ? 2.180 4.517 -16.889 1.00 98.75 169 ARG A CA 1
ATOM 1338 C C . ARG A 1 169 ? 0.801 4.960 -16.400 1.00 98.75 169 ARG A C 1
ATOM 1340 O O . ARG A 1 169 ? 0.516 6.153 -16.423 1.00 98.75 169 ARG A O 1
ATOM 1347 N N . LEU A 1 170 ? -0.039 4.024 -15.953 1.00 98.75 170 LEU A N 1
ATOM 1348 C CA . LEU A 1 170 ? -1.341 4.335 -15.361 1.00 98.75 170 LEU A CA 1
ATOM 1349 C C . LEU A 1 170 ? -1.179 5.199 -14.104 1.00 98.75 170 LEU A C 1
ATOM 1351 O O . LEU A 1 170 ? -1.862 6.214 -13.981 1.00 98.75 170 LEU A O 1
ATOM 1355 N N . LEU A 1 171 ? -0.247 4.853 -13.213 1.00 98.69 171 LEU A N 1
ATOM 1356 C CA . LEU A 1 171 ? 0.035 5.641 -12.008 1.00 98.69 171 LEU A CA 1
ATOM 1357 C C . LEU A 1 171 ? 0.505 7.071 -12.329 1.00 98.69 171 LEU A C 1
ATOM 1359 O O . LEU A 1 171 ? 0.185 8.004 -11.593 1.00 98.69 171 LEU A O 1
ATOM 1363 N N . GLY A 1 172 ? 1.179 7.279 -13.463 1.00 98.31 172 GLY A N 1
ATOM 1364 C CA . GLY A 1 172 ? 1.544 8.615 -13.953 1.00 98.31 172 GLY A CA 1
ATOM 1365 C C . GLY A 1 172 ? 0.380 9.496 -14.403 1.00 98.31 172 GLY A C 1
ATOM 1366 O O . GLY A 1 172 ? 0.570 10.692 -14.592 1.00 98.31 172 GLY A O 1
ATOM 1367 N N . THR A 1 173 ? -0.828 8.944 -14.545 1.00 98.19 173 THR A N 1
ATOM 1368 C CA . THR A 1 173 ? -2.046 9.740 -14.786 1.00 98.19 173 THR A CA 1
ATOM 1369 C C . THR A 1 173 ? -2.638 10.331 -13.504 1.00 98.19 173 THR A C 1
ATOM 1371 O O . THR A 1 173 ? -3.562 11.141 -13.568 1.00 98.19 173 THR A O 1
ATOM 1374 N N . LEU A 1 174 ? -2.120 9.925 -12.340 1.00 98.25 174 LEU A N 1
ATOM 1375 C CA . LEU A 1 174 ? -2.548 10.394 -11.027 1.00 98.25 174 LEU A CA 1
ATOM 1376 C C . LEU A 1 174 ? -1.715 11.602 -10.582 1.00 98.25 174 LEU A C 1
ATOM 1378 O O . LEU A 1 174 ? -0.603 11.821 -11.057 1.00 98.25 174 LEU A O 1
ATOM 1382 N N . THR A 1 175 ? -2.233 12.358 -9.615 1.00 97.62 175 THR A N 1
ATOM 1383 C CA . THR A 1 175 ? -1.570 13.541 -9.039 1.00 97.62 175 THR A CA 1
ATOM 1384 C C . THR A 1 175 ? -1.431 13.424 -7.514 1.00 97.62 175 THR A C 1
ATOM 1386 O O . THR A 1 175 ? -2.039 14.204 -6.780 1.00 97.62 175 THR A O 1
ATOM 1389 N N . PRO A 1 176 ? -0.703 12.421 -6.990 1.00 98.50 176 PRO A N 1
ATOM 1390 C CA . PRO A 1 176 ? -0.564 12.236 -5.548 1.00 98.50 176 PRO A CA 1
ATOM 1391 C C . PRO A 1 176 ? 0.177 13.408 -4.895 1.00 98.50 176 PRO A C 1
ATOM 1393 O O . PRO A 1 176 ? 1.094 13.973 -5.484 1.00 98.50 176 PRO A O 1
ATOM 1396 N N . ASP A 1 177 ? -0.207 13.735 -3.661 1.00 98.50 177 ASP A N 1
ATOM 1397 C CA . ASP A 1 177 ? 0.529 14.680 -2.813 1.00 98.50 177 ASP A CA 1
ATOM 1398 C C . ASP A 1 177 ? 1.529 13.937 -1.911 1.00 98.50 177 ASP A C 1
ATOM 1400 O O . ASP A 1 177 ? 2.540 14.499 -1.497 1.00 98.50 177 ASP A O 1
ATOM 1404 N N . VAL A 1 178 ? 1.261 12.660 -1.605 1.00 98.62 178 VAL A N 1
ATOM 1405 C CA . VAL A 1 178 ? 2.167 11.762 -0.874 1.00 98.62 178 VAL A CA 1
ATOM 1406 C C . VAL A 1 178 ? 2.129 10.383 -1.523 1.00 98.62 178 VAL A C 1
ATOM 1408 O O . VAL A 1 178 ? 1.049 9.846 -1.766 1.00 98.62 178 VAL A O 1
ATOM 1411 N N . VAL A 1 179 ? 3.294 9.797 -1.781 1.00 98.75 179 VAL A N 1
ATOM 1412 C CA . VAL A 1 179 ? 3.432 8.437 -2.323 1.00 98.75 179 VAL A CA 1
ATOM 1413 C C . VAL A 1 179 ? 4.104 7.557 -1.278 1.00 98.75 179 VAL A C 1
ATOM 1415 O O . VAL A 1 179 ? 5.043 8.002 -0.616 1.00 98.75 179 VAL A O 1
ATOM 1418 N N . ILE A 1 180 ? 3.579 6.347 -1.086 1.00 98.75 180 ILE A N 1
ATOM 1419 C CA . ILE A 1 180 ? 3.881 5.448 0.032 1.00 98.75 180 ILE A CA 1
ATOM 1420 C C . ILE A 1 180 ? 4.027 4.021 -0.512 1.00 98.75 180 ILE A C 1
ATOM 1422 O O . ILE A 1 180 ? 3.057 3.456 -1.016 1.00 98.75 180 ILE A O 1
ATOM 1426 N N . SER A 1 181 ? 5.197 3.405 -0.385 1.00 98.19 181 SER A N 1
ATOM 1427 C CA . SER A 1 181 ? 5.408 2.004 -0.772 1.00 98.19 181 SER A CA 1
ATOM 1428 C C . SER A 1 181 ? 5.300 1.049 0.412 1.00 98.19 181 SER A C 1
ATOM 1430 O O . SER A 1 181 ? 5.474 1.457 1.559 1.00 98.19 181 SER A O 1
ATOM 1432 N N . SER A 1 182 ? 4.983 -0.222 0.146 1.00 96.44 182 SER A N 1
ATOM 1433 C CA . SER A 1 182 ? 5.011 -1.272 1.178 1.00 96.44 182 SER A CA 1
ATOM 1434 C C . SER A 1 182 ? 6.450 -1.599 1.566 1.00 96.44 182 SER A C 1
ATOM 1436 O O . SER A 1 182 ? 6.766 -1.655 2.756 1.00 96.44 182 SER A O 1
ATOM 1438 N N . ALA A 1 183 ? 7.332 -1.726 0.570 1.00 94.62 183 ALA A N 1
ATOM 1439 C CA . ALA A 1 183 ? 8.760 -1.913 0.764 1.00 94.62 183 ALA A CA 1
ATOM 1440 C C . ALA A 1 183 ? 9.599 -0.710 0.315 1.00 94.62 183 ALA A C 1
ATOM 1442 O O . ALA A 1 183 ? 9.186 0.105 -0.508 1.00 94.62 183 ALA A O 1
ATOM 1443 N N . TYR A 1 184 ? 10.803 -0.579 0.863 1.00 96.12 184 TYR A N 1
ATOM 1444 C CA . TYR A 1 184 ? 11.767 0.466 0.522 1.00 96.12 184 TYR A CA 1
ATOM 1445 C C . TYR A 1 184 ? 13.184 0.041 0.927 1.00 96.12 184 TYR A C 1
ATOM 1447 O O . TYR A 1 184 ? 13.375 -0.880 1.723 1.00 96.12 184 TYR A O 1
ATOM 1455 N N . THR A 1 185 ? 14.199 0.709 0.371 1.00 94.00 185 THR A N 1
ATOM 1456 C CA . THR A 1 185 ? 15.615 0.423 0.691 1.00 94.00 185 THR A CA 1
ATOM 1457 C C . THR A 1 185 ? 16.362 1.604 1.314 1.00 94.00 185 THR A C 1
ATOM 1459 O O . THR A 1 185 ? 17.537 1.484 1.644 1.00 94.00 185 THR A O 1
ATOM 1462 N N . GLY A 1 186 ? 15.688 2.745 1.492 1.00 87.88 186 GLY A N 1
ATOM 1463 C CA . GLY A 1 186 ? 16.220 3.930 2.170 1.00 87.88 186 GLY A CA 1
ATOM 1464 C C . GLY A 1 186 ? 15.814 4.043 3.641 1.00 87.88 186 GLY A C 1
ATOM 1465 O O . GLY A 1 186 ? 15.638 3.053 4.344 1.00 87.88 186 GLY A O 1
ATOM 1466 N N . THR A 1 187 ? 15.652 5.280 4.112 1.00 88.12 187 THR A N 1
ATOM 1467 C CA . THR A 1 187 ? 15.282 5.597 5.505 1.00 88.12 187 THR A CA 1
ATOM 1468 C C . THR A 1 187 ? 13.783 5.823 5.719 1.00 88.12 187 THR A C 1
ATOM 1470 O O . THR A 1 187 ? 13.346 5.906 6.863 1.00 88.12 187 THR A O 1
ATOM 1473 N N . SER A 1 188 ? 13.005 5.942 4.641 1.00 93.38 188 SER A N 1
ATOM 1474 C CA . SER A 1 188 ? 11.558 6.179 4.653 1.00 93.38 188 SER A CA 1
ATOM 1475 C C . SER A 1 188 ? 10.901 5.414 3.507 1.00 93.38 188 SER A C 1
ATOM 1477 O O . SER A 1 188 ? 11.475 5.352 2.419 1.00 93.38 188 SER A O 1
ATOM 1479 N N . GLY A 1 189 ? 9.698 4.885 3.743 1.00 95.50 189 GLY A N 1
ATOM 1480 C CA . GLY A 1 189 ? 8.840 4.275 2.718 1.00 95.50 189 GLY A CA 1
ATOM 1481 C C . GLY A 1 189 ? 7.902 5.259 2.013 1.00 95.50 189 GLY A C 1
ATOM 1482 O O . GLY A 1 189 ? 7.125 4.859 1.153 1.00 95.50 189 GLY A O 1
ATOM 1483 N N . PHE A 1 190 ? 7.944 6.550 2.356 1.00 97.44 190 PHE A N 1
ATOM 1484 C CA . PHE A 1 190 ? 7.080 7.560 1.741 1.00 97.44 190 PHE A CA 1
ATOM 1485 C C . PHE A 1 190 ? 7.802 8.871 1.431 1.00 97.44 190 PHE A C 1
ATOM 1487 O O . PHE A 1 190 ? 8.830 9.199 2.039 1.00 97.44 190 PHE A O 1
ATOM 1494 N N . ARG A 1 191 ? 7.217 9.646 0.509 1.00 97.12 191 ARG A N 1
ATOM 1495 C CA . ARG A 1 191 ? 7.673 10.988 0.130 1.00 97.12 191 ARG A CA 1
ATOM 1496 C C . ARG A 1 191 ? 6.506 11.885 -0.287 1.00 97.12 191 ARG A C 1
ATOM 1498 O O . ARG A 1 191 ? 5.558 11.411 -0.907 1.00 97.12 191 ARG A O 1
ATOM 1505 N N . GLU A 1 192 ? 6.582 13.175 0.044 1.00 97.25 192 GLU A N 1
ATOM 1506 C CA . GLU A 1 192 ? 5.677 14.182 -0.527 1.00 97.25 192 GLU A CA 1
ATOM 1507 C C . GLU A 1 192 ? 6.068 14.497 -1.973 1.00 97.25 192 GLU A C 1
ATOM 1509 O O . GLU A 1 192 ? 7.253 14.616 -2.290 1.00 97.25 192 GLU A O 1
ATOM 1514 N N . GLU A 1 193 ? 5.077 14.648 -2.843 1.00 97.00 193 GLU A N 1
ATOM 1515 C CA . GLU A 1 193 ? 5.282 14.858 -4.272 1.00 97.00 193 GLU A CA 1
ATOM 1516 C C . GLU A 1 193 ? 4.660 16.165 -4.752 1.00 97.00 193 GLU A C 1
ATOM 1518 O O . GLU A 1 193 ? 3.621 16.621 -4.275 1.00 97.00 193 GLU A O 1
ATOM 1523 N N . THR A 1 194 ? 5.307 16.758 -5.753 1.00 97.06 194 THR A N 1
ATOM 1524 C CA . THR A 1 194 ? 4.698 17.786 -6.599 1.00 97.06 194 THR A CA 1
ATOM 1525 C C . THR A 1 194 ? 4.266 17.149 -7.920 1.00 97.06 194 THR A C 1
ATOM 1527 O O . THR A 1 194 ? 4.819 16.112 -8.294 1.00 97.06 194 THR A O 1
ATOM 1530 N N . PRO A 1 195 ? 3.336 17.756 -8.681 1.00 94.38 195 PRO A N 1
ATOM 1531 C CA . PRO A 1 195 ? 2.938 17.217 -9.983 1.00 94.38 195 PRO A CA 1
ATOM 1532 C C . PRO A 1 195 ? 4.123 16.966 -10.931 1.00 94.38 195 PRO A C 1
ATOM 1534 O O . PRO A 1 195 ? 4.226 15.890 -11.518 1.00 94.38 195 PRO A O 1
ATOM 1537 N N . ASP A 1 196 ? 5.058 17.916 -11.018 1.00 95.69 196 ASP A N 1
ATOM 1538 C CA . ASP A 1 196 ? 6.253 17.787 -11.863 1.00 95.69 196 ASP A CA 1
ATOM 1539 C C . ASP A 1 196 ? 7.238 16.743 -11.311 1.00 95.69 196 ASP A C 1
ATOM 1541 O O . ASP A 1 196 ? 7.839 15.984 -12.075 1.00 95.69 196 ASP A O 1
ATOM 1545 N N . GLY A 1 197 ? 7.386 16.673 -9.981 1.00 97.31 197 GLY A N 1
ATOM 1546 C CA . GLY A 1 197 ? 8.218 15.671 -9.312 1.00 97.31 197 GLY A CA 1
ATOM 1547 C C . GLY A 1 197 ? 7.720 14.250 -9.567 1.00 97.31 197 GLY A C 1
ATOM 1548 O O . GLY A 1 197 ? 8.509 13.371 -9.923 1.00 97.31 197 GLY A O 1
ATOM 1549 N N . TRP A 1 198 ? 6.402 14.050 -9.489 1.00 98.31 198 TRP A N 1
ATOM 1550 C CA . TRP A 1 198 ? 5.768 12.768 -9.769 1.00 98.31 198 TRP A CA 1
ATOM 1551 C C . TRP A 1 198 ? 5.909 12.358 -11.235 1.00 98.31 198 TRP A C 1
ATOM 1553 O O . TRP A 1 198 ? 6.306 11.228 -11.518 1.00 98.31 198 TRP A O 1
ATOM 1563 N N . ALA A 1 199 ? 5.665 13.277 -12.174 1.00 97.56 199 ALA A N 1
ATOM 1564 C CA . ALA A 1 199 ? 5.853 13.005 -13.598 1.00 97.56 199 ALA A CA 1
ATOM 1565 C C . ALA A 1 199 ? 7.295 12.554 -13.902 1.00 97.56 199 ALA A C 1
ATOM 1567 O O . ALA A 1 199 ? 7.503 11.517 -14.535 1.00 97.56 199 ALA A O 1
ATOM 1568 N N . GLY A 1 200 ? 8.294 13.266 -13.365 1.00 97.88 200 GLY A N 1
ATOM 1569 C CA . GLY A 1 200 ? 9.702 12.886 -13.507 1.00 97.88 200 GLY A CA 1
ATOM 1570 C C . GLY A 1 200 ? 10.042 11.547 -12.841 1.00 97.88 200 GLY A C 1
ATOM 1571 O O . GLY A 1 200 ? 10.823 10.762 -13.383 1.00 97.88 200 GLY A O 1
ATOM 1572 N N . ALA A 1 201 ? 9.441 11.242 -11.688 1.00 97.94 201 ALA A N 1
ATOM 1573 C CA . ALA A 1 201 ? 9.609 9.951 -11.025 1.00 97.94 201 ALA A CA 1
ATOM 1574 C C . ALA A 1 201 ? 9.083 8.787 -11.879 1.00 97.94 201 ALA A C 1
ATOM 1576 O O . ALA A 1 201 ? 9.769 7.773 -12.017 1.00 97.94 201 ALA A O 1
ATOM 1577 N N . ILE A 1 202 ? 7.914 8.950 -12.502 1.00 98.50 202 ILE A N 1
ATOM 1578 C CA . ILE A 1 202 ? 7.325 7.947 -13.396 1.00 98.50 202 ILE A CA 1
ATOM 1579 C C . ILE A 1 202 ? 8.194 7.720 -14.634 1.00 98.50 202 ILE A C 1
ATOM 1581 O O . ILE A 1 202 ? 8.472 6.571 -14.985 1.00 98.50 202 ILE A O 1
ATOM 1585 N N . GLU A 1 203 ? 8.671 8.788 -15.276 1.00 98.19 203 GLU A N 1
ATOM 1586 C CA . GLU A 1 203 ? 9.576 8.678 -16.426 1.00 98.19 203 GLU A CA 1
ATOM 1587 C C . GLU A 1 203 ? 10.860 7.918 -16.069 1.00 98.19 203 GLU A C 1
ATOM 1589 O O . GLU A 1 203 ? 11.286 7.021 -16.803 1.00 98.19 203 GLU A O 1
ATOM 1594 N N . ASN A 1 204 ? 11.451 8.227 -14.912 1.00 97.62 204 ASN A N 1
ATOM 1595 C CA .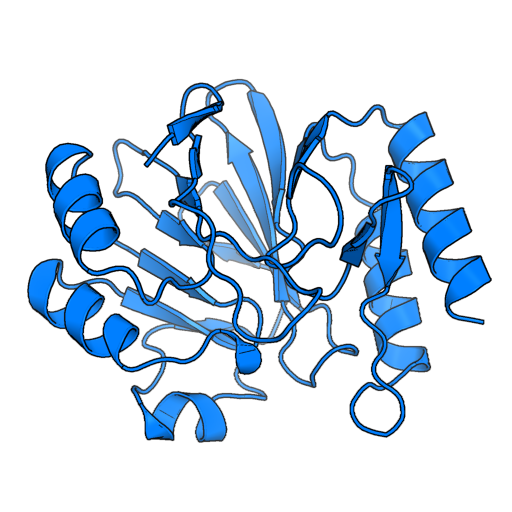 ASN A 1 204 ? 12.655 7.557 -14.430 1.00 97.62 204 ASN A CA 1
ATOM 1596 C C . ASN A 1 204 ? 12.407 6.080 -14.100 1.00 97.62 204 ASN A C 1
ATOM 1598 O O . ASN A 1 204 ? 13.211 5.228 -14.494 1.00 97.62 204 ASN A O 1
ATOM 1602 N N . ALA A 1 205 ? 11.294 5.758 -13.434 1.00 97.94 205 ALA A N 1
ATOM 1603 C CA . ALA A 1 205 ? 10.917 4.382 -13.126 1.00 97.94 205 ALA A CA 1
ATOM 1604 C C . ALA A 1 205 ? 10.737 3.551 -14.408 1.00 97.94 205 ALA A C 1
ATOM 1606 O O . ALA A 1 205 ? 11.283 2.451 -14.510 1.00 97.94 205 ALA A O 1
ATOM 1607 N N . LEU A 1 206 ? 10.056 4.099 -15.421 1.00 98.25 206 LEU A N 1
ATOM 1608 C CA . LEU A 1 206 ? 9.873 3.448 -16.723 1.00 98.25 206 LEU A CA 1
ATOM 1609 C C . LEU A 1 206 ? 11.198 3.254 -17.462 1.00 98.25 206 LEU A C 1
ATOM 1611 O O . LEU A 1 206 ? 11.465 2.169 -17.971 1.00 98.25 206 LEU A O 1
ATOM 1615 N N . LYS A 1 207 ? 12.060 4.275 -17.485 1.00 97.25 207 LYS A N 1
ATOM 1616 C CA . LYS A 1 207 ? 13.375 4.195 -18.133 1.00 97.25 207 LYS A CA 1
ATOM 1617 C C . LYS A 1 207 ? 14.268 3.120 -17.508 1.00 97.25 207 LYS A C 1
ATOM 1619 O O . LYS A 1 207 ? 15.008 2.453 -18.225 1.00 97.25 207 LYS A O 1
ATOM 1624 N N . ARG A 1 208 ? 14.223 2.963 -16.181 1.00 94.56 208 ARG A N 1
ATOM 1625 C CA . ARG A 1 208 ? 14.968 1.919 -15.453 1.00 94.56 208 ARG A CA 1
ATOM 1626 C C . ARG A 1 208 ? 14.382 0.529 -15.680 1.00 94.56 208 ARG A C 1
ATOM 1628 O O . ARG A 1 208 ? 15.136 -0.442 -15.720 1.00 94.56 208 ARG A O 1
ATOM 1635 N N . LEU A 1 209 ? 13.061 0.440 -15.827 1.00 93.81 209 LEU A N 1
ATOM 1636 C CA . LEU A 1 209 ? 12.378 -0.812 -16.123 1.00 93.81 209 LEU A CA 1
ATOM 1637 C C . LEU A 1 209 ? 12.735 -1.343 -17.519 1.00 93.81 209 LEU A C 1
ATOM 1639 O O . LEU A 1 209 ? 12.734 -2.556 -17.685 1.00 93.81 209 LEU A O 1
ATOM 1643 N N . GLY A 1 210 ? 13.123 -0.487 -18.468 1.00 85.94 210 GLY A N 1
ATOM 1644 C CA . GLY A 1 210 ? 13.579 -0.892 -19.804 1.00 85.94 210 GLY A CA 1
ATOM 1645 C C . GLY A 1 210 ? 12.428 -1.118 -20.766 1.00 85.94 210 GLY A C 1
ATOM 1646 O O . GLY A 1 210 ? 11.870 -2.237 -20.754 1.00 85.94 210 GLY A O 1
#